Protein AF-0000000084526524 (afdb_homodimer)

Organism: NCBI:txid1123501

Sequence (256 aa):
MLEADFIPILCALFLNGTAEVSHGYSVGYDLHRVRVDCETETQVIEIGLDRRSSLDSLQQALFFAALTGKAPAVVLIDTDGREGPYELQIRTAAEAAGVSYSVFSADYLLRWQMTSWLRERRVTLPGSMLEADFIPILCALFLNGTAEVSHGYSVGYDLHRVRVDCETETQVIEIGLDRRSSLDSLQQALFFAALTGKAPAVVLIDTDGREGPYELQIRTAAEAAGVSYSVFSADYLLRWQMTSWLRERRVTLPGS

Foldseek 3Di:
DAQLVLLCLCQVPPVVWDAFCKDWDDDVHDIDIDTFGTDDPAAGEQEEELDPVCLCRLVVQVVVCVRPVHAGAYEYEYEPPDRDPSNVVNVVVCVVVVHHYYYHYPVVSVVCVVCVVVVVVVVPPPDD/DAQLVLLCLCQVPPVVWDAFCKDWDDDVHDIDIDTFGTDDPAAGEQEEELDPVCLCRLVVQVVVCVRPVHAGAYEYEYEPPDRDPSNVVNVVVCVVVVHHYYYHYPVVSVVCVVCVVVVVVVVPPPDD

Solvent-accessible surface area (backbone atoms only — not comparable to full-atom values): 13714 Å² total; per-residue (Å²): 138,55,64,77,67,45,39,52,54,47,17,47,76,72,58,65,25,43,48,61,45,75,46,75,49,71,45,87,92,42,82,46,74,48,66,39,44,20,35,37,96,56,33,27,31,25,68,31,48,58,40,74,88,34,42,31,31,59,31,50,11,40,28,46,12,70,74,70,73,28,47,35,23,35,35,31,34,35,82,76,87,64,77,44,68,48,40,50,40,50,48,49,19,27,57,73,47,69,32,50,71,49,75,44,51,44,66,58,52,52,53,50,60,72,43,39,68,60,56,58,51,65,70,62,63,69,86,125,138,55,66,76,68,46,38,52,53,46,17,46,75,71,58,66,25,43,49,61,45,75,46,75,51,72,44,89,93,43,82,47,73,47,67,39,44,19,35,37,97,58,33,27,30,24,68,31,48,58,40,73,89,34,43,31,30,59,31,51,11,40,30,46,12,71,73,69,72,29,46,35,24,36,34,31,33,34,81,76,86,63,76,45,67,46,40,50,39,48,48,50,18,26,56,74,48,71,32,49,71,50,76,43,50,44,66,57,52,52,53,51,60,70,44,40,67,60,57,58,52,66,69,63,62,70,85,126

Structure (mmCIF, N/CA/C/O backbone):
data_AF-0000000084526524-model_v1
#
loop_
_entity.id
_entity.type
_entity.pdbx_description
1 polymer 'Uncharacterized protein'
#
loop_
_atom_site.group_PDB
_atom_site.id
_atom_site.type_symbol
_atom_site.label_atom_id
_atom_site.label_alt_id
_atom_site.label_comp_id
_atom_site.label_asym_id
_atom_site.label_entity_id
_atom_site.label_seq_id
_atom_site.pdbx_PDB_ins_code
_atom_site.Cartn_x
_atom_site.Cartn_y
_atom_site.Cartn_z
_atom_site.occupancy
_atom_site.B_iso_or_equiv
_atom_site.auth_seq_id
_atom_site.auth_comp_id
_atom_site.auth_asym_id
_atom_site.auth_atom_id
_atom_site.pdbx_PDB_model_num
ATOM 1 N N . MET A 1 1 ? 5.566 9.68 20.984 1 70.06 1 MET A N 1
ATOM 2 C CA . MET A 1 1 ? 4.477 10.18 20.141 1 70.06 1 MET A CA 1
ATOM 3 C C . MET A 1 1 ? 4.121 9.18 19.047 1 70.06 1 MET A C 1
ATOM 5 O O . MET A 1 1 ? 5 8.5 18.516 1 70.06 1 MET A O 1
ATOM 9 N N . LEU A 1 2 ? 2.729 9.016 18.891 1 78.94 2 LEU A N 1
ATOM 10 C CA . LEU A 1 2 ? 2.227 8.078 17.906 1 78.94 2 LEU A CA 1
ATOM 11 C C . LEU A 1 2 ? 1.867 8.805 16.609 1 78.94 2 LEU A C 1
ATOM 13 O O . LEU A 1 2 ? 1.824 10.031 16.562 1 78.94 2 LEU A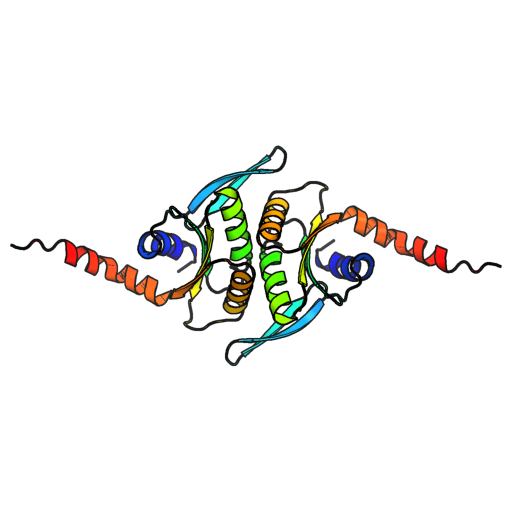 O 1
ATOM 17 N N . GLU A 1 3 ? 1.786 8.086 15.5 1 85.06 3 GLU A N 1
ATOM 18 C CA . GLU A 1 3 ? 1.394 8.617 14.195 1 85.06 3 GLU A CA 1
ATOM 19 C C . GLU A 1 3 ? 0.182 9.539 14.32 1 85.06 3 GLU A C 1
ATOM 21 O O . GLU A 1 3 ? 0.159 10.625 13.734 1 85.06 3 GLU A O 1
ATOM 26 N N . ALA A 1 4 ? -0.742 9.203 15.156 1 85.88 4 ALA A N 1
ATOM 27 C CA . ALA A 1 4 ? -2.004 9.914 15.32 1 85.88 4 ALA A CA 1
ATOM 28 C C . ALA A 1 4 ? -1.777 11.305 15.914 1 85.88 4 ALA A C 1
ATOM 30 O O . ALA A 1 4 ? -2.566 12.219 15.688 1 85.88 4 ALA A O 1
ATOM 31 N N . ASP A 1 5 ? -0.711 11.484 16.641 1 87.75 5 ASP A N 1
ATOM 32 C CA . ASP A 1 5 ? -0.391 12.766 17.266 1 87.75 5 ASP A CA 1
ATOM 33 C C . ASP A 1 5 ? 0.12 13.773 16.219 1 87.75 5 ASP A C 1
ATOM 35 O O . ASP A 1 5 ? -0.041 14.977 16.391 1 87.75 5 ASP A O 1
ATOM 39 N N . PHE A 1 6 ? 0.663 13.242 15.156 1 92.19 6 PHE A N 1
ATOM 40 C CA . PHE A 1 6 ? 1.298 14.109 14.172 1 92.19 6 PHE A CA 1
ATOM 41 C C . PHE A 1 6 ? 0.289 14.578 13.125 1 92.19 6 PHE A C 1
ATOM 43 O O . PHE A 1 6 ? 0.417 15.672 12.578 1 92.19 6 PHE A O 1
ATOM 50 N N . ILE A 1 7 ? -0.712 13.789 12.906 1 95.12 7 ILE A N 1
ATOM 51 C CA . ILE A 1 7 ? -1.585 13.969 11.75 1 95.12 7 ILE A CA 1
ATOM 52 C C . ILE A 1 7 ? -2.316 15.305 11.859 1 95.12 7 ILE A C 1
ATOM 54 O O . ILE A 1 7 ? -2.258 16.125 10.945 1 95.12 7 ILE A O 1
ATOM 58 N N . PRO A 1 8 ? -2.922 15.609 13 1 92.62 8 PRO A N 1
ATOM 59 C CA . PRO A 1 8 ? -3.631 16.891 13.047 1 92.62 8 PRO A CA 1
ATOM 60 C C . PRO A 1 8 ? -2.688 18.078 12.961 1 92.62 8 PRO A C 1
ATOM 62 O O . PRO A 1 8 ? -3.021 19.094 12.336 1 92.62 8 PRO A O 1
ATOM 65 N N . ILE A 1 9 ? -1.55 18 13.578 1 88.5 9 ILE A N 1
ATOM 66 C CA . ILE A 1 9 ? -0.588 19.094 13.594 1 88.5 9 ILE A CA 1
ATOM 67 C C . ILE A 1 9 ? -0.039 19.328 12.188 1 88.5 9 ILE A C 1
ATOM 69 O O . ILE A 1 9 ? -0.077 20.438 11.672 1 88.5 9 ILE A O 1
ATOM 73 N N . LEU A 1 10 ? 0.376 18.281 11.578 1 95.31 10 LEU A N 1
ATOM 74 C CA . LEU A 1 10 ? 0.949 18.359 10.234 1 95.31 10 LEU A CA 1
ATOM 75 C C . LEU A 1 10 ? -0.091 18.844 9.227 1 95.31 10 LEU A C 1
ATOM 77 O O . LEU A 1 10 ? 0.184 19.734 8.422 1 95.31 10 LEU A O 1
ATOM 81 N N . CYS A 1 11 ? -1.244 18.281 9.289 1 97.12 11 CYS A N 1
ATOM 82 C CA . CYS A 1 11 ? -2.312 18.594 8.344 1 97.12 11 CYS A CA 1
ATOM 83 C C . CYS A 1 11 ? -2.738 20.047 8.445 1 97.12 11 CYS A C 1
ATOM 85 O O . CYS A 1 11 ? -2.818 20.75 7.438 1 97.12 11 CYS A O 1
ATOM 87 N N . ALA A 1 12 ? -2.973 20.531 9.656 1 93.62 12 ALA A N 1
ATOM 88 C CA . ALA A 1 12 ? -3.482 21.875 9.859 1 93.62 12 ALA A CA 1
ATO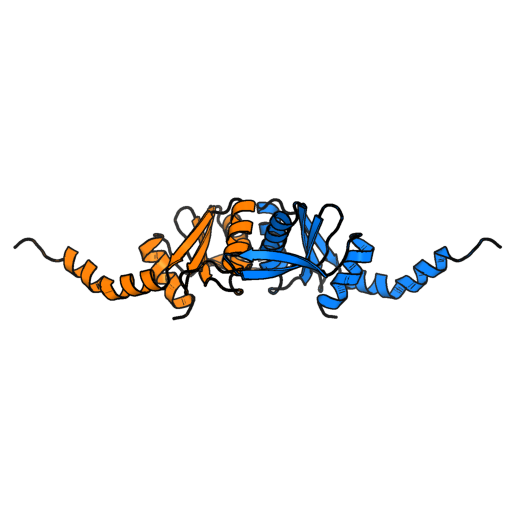M 89 C C . ALA A 1 12 ? -2.381 22.922 9.656 1 93.62 12 ALA A C 1
ATOM 91 O O . ALA A 1 12 ? -2.572 23.906 8.945 1 93.62 12 ALA A O 1
ATOM 92 N N . LEU A 1 13 ? -1.263 22.672 10.164 1 90.38 13 LEU A N 1
ATOM 93 C CA . LEU A 1 13 ? -0.252 23.719 10.273 1 90.38 13 LEU A CA 1
ATOM 94 C C . LEU A 1 13 ? 0.631 23.75 9.031 1 90.38 13 LEU A C 1
ATOM 96 O O . LEU A 1 13 ? 1.135 24.797 8.648 1 90.38 13 LEU A O 1
ATOM 100 N N . PHE A 1 14 ? 0.764 22.609 8.383 1 94.25 14 PHE A N 1
ATOM 101 C CA . PHE A 1 14 ? 1.768 22.594 7.324 1 94.25 14 PHE A CA 1
ATOM 102 C C . PHE A 1 14 ? 1.124 22.297 5.973 1 94.25 14 PHE A C 1
ATOM 104 O O . PHE A 1 14 ? 1.663 22.672 4.93 1 94.25 14 PHE A O 1
ATOM 111 N N . LEU A 1 15 ? -0.056 21.656 5.973 1 96.81 15 LEU A N 1
ATOM 112 C CA . LEU A 1 15 ? -0.625 21.234 4.703 1 96.81 15 LEU A CA 1
ATOM 113 C C . LEU A 1 15 ? -1.915 21.984 4.398 1 96.81 15 LEU A C 1
ATOM 115 O O . LEU A 1 15 ? -2.496 21.828 3.322 1 96.81 15 LEU A O 1
ATOM 119 N N . ASN A 1 16 ? -2.344 22.766 5.34 1 97.25 16 ASN A N 1
ATOM 120 C CA . ASN A 1 16 ? -3.549 23.578 5.199 1 97.25 16 ASN A CA 1
ATOM 121 C C . ASN A 1 16 ? -4.762 22.719 4.852 1 97.25 16 ASN A C 1
ATOM 123 O O . ASN A 1 16 ? -5.508 23.031 3.924 1 97.25 16 ASN A O 1
ATOM 127 N N . GLY A 1 17 ? -4.867 21.609 5.531 1 98.5 17 GLY A N 1
ATOM 128 C CA . GLY A 1 17 ? -5.957 20.672 5.281 1 98.5 17 GLY A CA 1
ATOM 129 C C . GLY A 1 17 ? -6.766 20.359 6.523 1 98.5 17 GLY A C 1
ATOM 130 O O . GLY A 1 17 ? -6.551 20.953 7.578 1 98.5 17 GLY A O 1
ATOM 131 N N . THR A 1 18 ? -7.75 19.531 6.367 1 98.56 18 THR A N 1
ATOM 132 C CA . THR A 1 18 ? -8.57 18.984 7.438 1 98.56 18 THR A CA 1
ATOM 133 C C . THR A 1 18 ? -8.203 17.531 7.723 1 98.56 18 THR A C 1
ATOM 135 O O . THR A 1 18 ? -8.109 16.719 6.801 1 98.56 18 THR A O 1
ATOM 138 N N . ALA A 1 19 ? -7.934 17.281 8.992 1 98.44 19 ALA A N 1
ATOM 139 C CA . ALA A 1 19 ? -7.52 15.938 9.375 1 98.44 19 ALA A CA 1
ATOM 140 C C . ALA A 1 19 ? -8.719 15.008 9.492 1 98.44 19 ALA A C 1
ATOM 142 O O . ALA A 1 19 ? -9.805 15.43 9.914 1 98.44 19 ALA A O 1
ATOM 143 N N . GLU A 1 20 ? -8.523 13.758 9.125 1 98.25 20 GLU A N 1
ATOM 144 C CA . GLU A 1 20 ? -9.43 12.656 9.438 1 98.25 20 GLU A CA 1
ATOM 145 C C . GLU A 1 20 ? -10.82 12.898 8.852 1 98.25 20 GLU A C 1
ATOM 147 O O . GLU A 1 20 ? -11.82 12.836 9.57 1 98.25 20 GLU A O 1
ATOM 152 N N . VAL A 1 21 ? -10.836 13.141 7.555 1 98.69 21 VAL A N 1
ATOM 153 C CA . VAL A 1 21 ? -12.102 13.391 6.867 1 98.69 21 VAL A CA 1
ATOM 154 C C . VAL A 1 21 ? -12.703 12.07 6.395 1 98.69 21 VAL A C 1
ATOM 156 O O . VAL A 1 21 ? -12.055 11.297 5.688 1 98.69 21 VAL A O 1
ATOM 159 N N . SER A 1 22 ? -13.953 11.812 6.727 1 98.75 22 SER A N 1
ATOM 160 C CA . SER A 1 22 ? -14.648 10.562 6.406 1 98.75 22 SER A CA 1
ATOM 161 C C . SER A 1 22 ? -15.352 10.656 5.055 1 98.75 22 SER A C 1
ATOM 163 O O . SER A 1 22 ? -15.945 11.688 4.727 1 98.75 22 SER A O 1
ATOM 165 N N . HIS A 1 23 ? -15.211 9.664 4.219 1 98.81 23 HIS A N 1
ATOM 166 C CA . HIS A 1 23 ? -15.922 9.516 2.957 1 98.81 23 HIS A CA 1
ATOM 167 C C . HIS A 1 23 ? -16.594 8.148 2.863 1 98.81 23 HIS A C 1
ATOM 169 O O . HIS A 1 23 ? -16 7.137 3.252 1 98.81 23 HIS A O 1
ATOM 175 N N . GLY A 1 24 ? -17.781 8.125 2.359 1 98.44 24 GLY A N 1
ATOM 176 C CA . GLY A 1 24 ? -18.484 6.875 2.133 1 98.44 24 GLY A CA 1
ATOM 177 C C . GLY A 1 24 ? -18.359 6.367 0.708 1 98.44 24 GLY A C 1
ATOM 178 O O . GLY A 1 24 ? -18.125 7.148 -0.216 1 98.44 24 GLY A O 1
ATOM 179 N N . TYR A 1 25 ? -18.453 5.105 0.556 1 98.38 25 TYR A N 1
ATOM 180 C CA . TYR A 1 25 ? -18.516 4.484 -0.761 1 98.38 25 TYR A CA 1
ATOM 181 C C . TYR A 1 25 ? -19.234 3.139 -0.694 1 98.38 25 TYR A C 1
ATOM 183 O O . TYR A 1 25 ? -19.406 2.574 0.388 1 98.38 25 TYR A O 1
ATOM 191 N N . SER A 1 26 ? -19.656 2.67 -1.804 1 97.75 26 SER A N 1
ATOM 192 C CA . SER A 1 26 ? -20.422 1.429 -1.833 1 97.75 26 SER A CA 1
ATOM 193 C C . SER A 1 26 ? -19.672 0.326 -2.564 1 97.75 26 SER A C 1
ATOM 195 O O . SER A 1 26 ? -18.969 0.591 -3.547 1 97.75 26 SER A O 1
ATOM 197 N N . VAL A 1 27 ? -19.781 -0.843 -2.031 1 97.25 27 VAL A N 1
ATOM 198 C CA . VAL A 1 27 ? -19.359 -2.061 -2.721 1 97.25 27 VAL A CA 1
ATOM 199 C C . VAL A 1 27 ? -20.531 -3.047 -2.775 1 97.25 27 VAL A C 1
ATOM 201 O O . VAL A 1 27 ? -20.969 -3.545 -1.741 1 97.25 27 VAL A O 1
ATOM 204 N N . GLY A 1 28 ? -20.984 -3.367 -3.922 1 92.44 28 GLY A N 1
ATOM 205 C CA . GLY A 1 28 ? -22.25 -4.07 -3.998 1 92.44 28 GLY A CA 1
ATOM 206 C C . GLY A 1 28 ? -23.375 -3.344 -3.295 1 92.44 28 GLY A C 1
ATOM 207 O O . GLY A 1 28 ? -23.641 -2.176 -3.584 1 92.44 28 GLY A O 1
ATOM 208 N N . TYR A 1 29 ? -23.938 -4.031 -2.262 1 92.56 29 TYR A N 1
ATOM 209 C CA . TYR A 1 29 ? -25.078 -3.441 -1.562 1 92.56 29 TYR A CA 1
ATOM 210 C C . TYR A 1 29 ? -24.656 -2.926 -0.188 1 92.56 29 TYR A C 1
ATOM 212 O O . TYR A 1 29 ? -25.516 -2.523 0.612 1 92.56 29 TYR A O 1
ATOM 220 N N . ASP A 1 30 ? -23.375 -2.922 0.068 1 97.12 30 ASP A N 1
ATOM 221 C CA . ASP A 1 30 ? -22.891 -2.539 1.39 1 97.12 30 ASP A CA 1
ATOM 222 C C . ASP A 1 30 ? -22.266 -1.146 1.361 1 97.12 30 ASP A C 1
ATOM 224 O O . ASP A 1 30 ? -21.578 -0.786 0.401 1 97.12 30 ASP A O 1
ATOM 228 N N . LEU A 1 31 ? -22.469 -0.396 2.42 1 98 31 LEU A N 1
ATOM 229 C CA . LEU A 1 31 ? -21.859 0.915 2.602 1 98 31 LEU A CA 1
ATOM 230 C C . LEU A 1 31 ? -20.625 0.818 3.498 1 98 31 LEU A C 1
ATOM 232 O O . LEU A 1 31 ? -20.656 0.146 4.531 1 98 31 LEU A O 1
ATOM 236 N N . HIS A 1 32 ? -19.594 1.451 3.012 1 98.38 32 HIS A N 1
ATOM 237 C CA . HIS A 1 32 ? -18.344 1.517 3.752 1 98.38 32 HIS A CA 1
ATOM 238 C C . HIS A 1 32 ? -17.859 2.957 3.9 1 98.38 32 HIS A C 1
ATOM 240 O O . HIS A 1 32 ? -18.422 3.865 3.271 1 98.38 32 HIS A O 1
ATOM 246 N N . ARG A 1 33 ? -16.938 3.104 4.793 1 98.38 33 ARG A N 1
ATOM 247 C CA . ARG A 1 33 ? -16.328 4.414 4.984 1 98.38 33 ARG A CA 1
ATOM 248 C C . ARG A 1 33 ? -14.812 4.301 5.109 1 98.38 33 ARG A C 1
ATOM 250 O O . ARG A 1 33 ? -14.2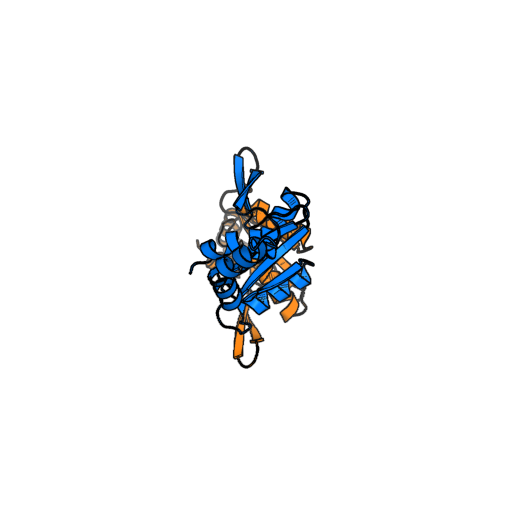97 3.277 5.57 1 98.38 33 ARG A O 1
ATOM 257 N N . VAL A 1 34 ? -14.211 5.309 4.562 1 98.5 34 VAL A N 1
ATOM 258 C CA . VAL A 1 34 ? -12.781 5.496 4.785 1 98.5 34 VAL A CA 1
ATOM 259 C C . VAL A 1 34 ? -12.539 6.863 5.418 1 98.5 34 VAL A C 1
ATOM 261 O O . VAL A 1 34 ? -13.406 7.738 5.383 1 98.5 34 VAL A O 1
ATOM 264 N N . ARG A 1 35 ? -11.43 6.938 6.09 1 98.44 35 ARG A N 1
ATOM 265 C CA . ARG A 1 35 ? -10.992 8.211 6.648 1 98.44 35 ARG A CA 1
ATOM 266 C C . ARG A 1 35 ? -9.656 8.648 6.055 1 98.44 35 ARG A C 1
ATOM 268 O O . ARG A 1 35 ? -8.664 7.922 6.148 1 98.44 35 ARG A O 1
ATOM 275 N N . VAL A 1 36 ? -9.664 9.75 5.449 1 98.75 36 VAL A N 1
ATOM 276 C CA . VAL A 1 36 ? -8.453 10.328 4.883 1 98.75 36 VAL A CA 1
ATOM 277 C C . VAL A 1 36 ? -7.66 11.039 5.977 1 98.75 36 VAL A C 1
ATOM 279 O O . VAL A 1 36 ? -8.211 11.867 6.711 1 98.75 36 VAL A O 1
ATOM 282 N N . ASP A 1 37 ? -6.383 10.805 6.098 1 98.75 37 ASP A N 1
ATOM 283 C CA . ASP A 1 37 ? -5.574 11.391 7.164 1 98.75 37 ASP A CA 1
ATOM 284 C C . ASP A 1 37 ? -5.578 12.914 7.09 1 98.75 37 ASP A C 1
ATOM 286 O O . ASP A 1 37 ? -5.723 13.586 8.109 1 98.75 37 ASP A O 1
ATOM 290 N N . CYS A 1 38 ? -5.406 13.469 5.879 1 98.88 38 CYS A N 1
ATOM 291 C CA . CYS A 1 38 ? -5.434 14.906 5.66 1 98.88 38 CYS A CA 1
ATOM 292 C C . CYS A 1 38 ? -6.023 15.242 4.297 1 98.88 38 CYS A C 1
ATOM 294 O O . CYS A 1 38 ? -5.555 14.742 3.273 1 98.88 38 CYS A O 1
ATOM 296 N N . GLU A 1 39 ? -7.059 16.078 4.23 1 98.88 39 GLU A N 1
ATOM 297 C CA . GLU A 1 39 ? -7.695 16.5 2.988 1 98.88 39 GLU A CA 1
ATOM 298 C C . GLU A 1 39 ? -7.594 18.016 2.805 1 98.88 39 GLU A C 1
ATOM 300 O O . GLU A 1 39 ? -7.941 18.781 3.707 1 98.88 39 GLU A O 1
ATOM 305 N N . THR A 1 40 ? -7.02 18.422 1.725 1 98.81 40 THR A N 1
ATOM 306 C CA . THR A 1 40 ? -6.98 19.828 1.344 1 98.81 40 THR A CA 1
ATOM 307 C C . THR A 1 40 ? -7.996 20.109 0.245 1 98.81 40 THR A C 1
ATOM 309 O O . THR A 1 40 ? -8.789 19.25 -0.121 1 98.81 40 THR A O 1
ATOM 312 N N . GLU A 1 41 ? -7.949 21.312 -0.228 1 98.44 41 GLU A N 1
ATOM 313 C CA . GLU A 1 41 ? -8.844 21.672 -1.326 1 98.44 41 GLU A CA 1
ATOM 314 C C . GLU A 1 41 ? -8.539 20.859 -2.576 1 98.44 41 GLU A C 1
ATOM 316 O O . GLU A 1 41 ? -9.445 20.5 -3.332 1 98.44 41 GLU A O 1
ATOM 321 N N . THR A 1 42 ? -7.254 20.422 -2.736 1 98.81 42 THR A N 1
ATOM 322 C CA . THR A 1 42 ? -6.883 19.859 -4.027 1 98.81 42 THR A CA 1
ATOM 323 C C . THR A 1 42 ? -6.305 18.453 -3.854 1 98.81 42 THR A C 1
ATOM 325 O O . THR A 1 42 ? -6.121 17.719 -4.832 1 98.81 42 THR A O 1
ATOM 328 N N . GLN A 1 43 ? -6.023 18.125 -2.555 1 98.94 43 GLN A N 1
ATOM 329 C CA . GLN A 1 43 ? -5.309 16.875 -2.385 1 98.94 43 GLN A CA 1
ATOM 330 C C . GLN A 1 43 ? -5.949 16.016 -1.293 1 98.94 43 GLN A C 1
ATOM 332 O O . GLN A 1 43 ? -6.578 16.547 -0.374 1 98.94 43 GLN A O 1
ATOM 337 N N . VAL A 1 44 ? -5.82 14.695 -1.471 1 98.94 44 VAL A N 1
ATOM 338 C CA . VAL A 1 44 ? -5.953 13.727 -0.389 1 98.94 44 VAL A CA 1
ATOM 339 C C . VAL A 1 44 ? -4.582 13.156 -0.036 1 98.94 44 VAL A C 1
ATOM 341 O O . VAL A 1 44 ? -3.842 12.711 -0.917 1 98.94 44 VAL A O 1
ATOM 344 N N . ILE A 1 45 ? -4.227 13.242 1.246 1 98.94 45 ILE A N 1
ATOM 345 C CA . ILE A 1 45 ? -2.867 12.945 1.691 1 98.94 45 ILE A CA 1
ATOM 346 C C . ILE A 1 45 ? -2.898 11.859 2.76 1 98.94 45 ILE A C 1
ATOM 348 O O . ILE A 1 45 ? -3.582 11.992 3.775 1 98.94 45 ILE A O 1
ATOM 352 N N . GLU A 1 46 ? -2.303 10.75 2.469 1 98.94 46 GLU A N 1
ATOM 353 C CA . GLU A 1 46 ? -2.059 9.727 3.477 1 98.94 46 GLU A CA 1
ATOM 354 C C . GLU A 1 46 ? -0.755 9.984 4.227 1 98.94 46 GLU A C 1
ATOM 356 O O . GLU A 1 46 ? 0.296 10.164 3.607 1 98.94 46 GLU A O 1
ATOM 361 N N . ILE A 1 47 ? -0.792 10.047 5.52 1 98.75 47 ILE A N 1
ATOM 362 C CA . ILE A 1 47 ? 0.343 10.359 6.383 1 98.75 47 ILE A CA 1
ATOM 363 C C . ILE A 1 47 ? 0.705 9.133 7.219 1 98.75 47 ILE A C 1
ATOM 365 O O . ILE A 1 47 ? -0.174 8.477 7.781 1 98.75 47 ILE A O 1
ATOM 369 N N . GLY A 1 48 ? 1.954 8.82 7.285 1 98.12 48 GLY A N 1
ATOM 370 C CA . GLY A 1 48 ? 2.412 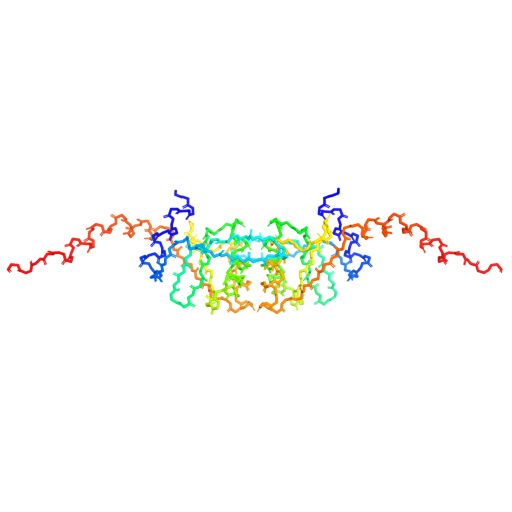7.711 8.102 1 98.12 48 GLY A CA 1
ATOM 371 C C . GLY A 1 48 ? 3.811 7.91 8.656 1 98.12 48 GLY A C 1
ATOM 372 O O . GLY A 1 48 ? 4.52 8.828 8.242 1 98.12 48 GLY A O 1
ATOM 373 N N . LEU A 1 49 ? 4.168 7.059 9.617 1 97.94 49 LEU A N 1
ATOM 374 C CA . LEU A 1 49 ? 5.547 7.023 10.086 1 97.94 49 LEU A CA 1
ATOM 375 C C . LEU A 1 49 ? 6.449 6.316 9.078 1 97.94 49 LEU A C 1
ATOM 377 O O . LEU A 1 49 ? 5.961 5.629 8.18 1 97.94 49 LEU A O 1
ATOM 381 N N . ASP A 1 50 ? 7.734 6.504 9.18 1 97.75 50 ASP A N 1
ATOM 382 C CA . ASP A 1 50 ? 8.703 5.895 8.273 1 97.75 50 ASP A CA 1
ATOM 383 C C . ASP A 1 50 ? 8.953 4.434 8.641 1 97.75 50 ASP A C 1
ATOM 385 O O . ASP A 1 50 ? 10.109 4.012 8.766 1 97.75 50 ASP A O 1
ATOM 389 N N . ARG A 1 51 ? 7.84 3.656 8.703 1 97.44 51 ARG A N 1
ATOM 390 C CA . ARG A 1 51 ? 7.863 2.268 9.148 1 97.44 51 ARG A CA 1
ATOM 391 C C . ARG A 1 51 ? 7.008 1.386 8.242 1 97.44 51 ARG A C 1
ATOM 393 O O . ARG A 1 51 ? 6.371 1.879 7.312 1 97.44 51 ARG A O 1
ATOM 400 N N . ARG A 1 52 ? 7.078 0.142 8.555 1 97.69 52 ARG A N 1
ATOM 401 C CA . ARG A 1 52 ? 6.391 -0.869 7.762 1 97.69 52 ARG A CA 1
ATOM 402 C C . ARG A 1 52 ? 4.891 -0.585 7.699 1 97.69 52 ARG A C 1
ATOM 404 O O . ARG A 1 52 ? 4.246 -0.857 6.684 1 97.69 52 ARG A O 1
ATOM 411 N N . SER A 1 53 ? 4.383 -0.067 8.742 1 97.25 53 SER A N 1
ATOM 412 C CA . SER A 1 53 ? 2.947 0.156 8.852 1 97.25 53 SER A CA 1
ATOM 413 C C . SER A 1 53 ? 2.455 1.138 7.793 1 97.25 53 SER A C 1
ATOM 415 O O . SER A 1 53 ? 1.249 1.267 7.574 1 97.25 53 SER A O 1
ATOM 417 N N . SER A 1 54 ? 3.336 1.824 7.066 1 98.5 54 SER A N 1
ATOM 418 C CA . SER A 1 54 ? 2.945 2.834 6.086 1 98.5 54 SER A CA 1
ATOM 419 C C . SER A 1 54 ? 3.008 2.281 4.668 1 98.5 54 SER A C 1
ATOM 421 O O . SER A 1 54 ? 2.791 3.014 3.699 1 98.5 54 SER A O 1
ATOM 423 N N . LEU A 1 55 ? 3.221 0.976 4.535 1 98.75 55 LEU A N 1
ATOM 424 C CA . LEU A 1 55 ? 3.355 0.385 3.209 1 98.75 55 LEU A CA 1
ATOM 425 C C . LEU A 1 55 ? 2.027 0.424 2.459 1 98.75 55 LEU A C 1
ATOM 427 O O . LEU A 1 55 ? 1.994 0.259 1.238 1 98.75 55 LEU A O 1
ATOM 431 N N . ASP A 1 56 ? 0.966 0.688 3.09 1 98.81 56 ASP A N 1
ATOM 432 C CA . ASP A 1 56 ? -0.332 0.75 2.426 1 98.81 56 ASP A CA 1
ATOM 433 C C . ASP A 1 56 ? -0.701 2.189 2.074 1 98.81 56 ASP A C 1
ATOM 435 O O . ASP A 1 56 ? -1.768 2.441 1.51 1 98.81 56 ASP A O 1
ATOM 439 N N . SER A 1 57 ? 0.189 3.15 2.344 1 98.94 57 SER A N 1
ATOM 440 C CA . SER A 1 57 ? -0.125 4.566 2.188 1 98.94 57 SER A CA 1
ATOM 441 C C . SER A 1 57 ? -0.435 4.906 0.733 1 98.94 57 SER A C 1
ATOM 443 O O . SER A 1 57 ? -1.368 5.664 0.452 1 98.94 57 SER A O 1
ATOM 445 N N . LEU A 1 58 ? 0.339 4.316 -0.157 1 98.94 58 LEU A N 1
ATOM 446 C CA . LEU A 1 58 ? 0.141 4.613 -1.572 1 98.94 58 LEU A CA 1
ATOM 447 C C . LEU A 1 58 ? -1.223 4.121 -2.043 1 98.94 58 LEU A C 1
ATOM 449 O O . LEU A 1 58 ? -1.947 4.848 -2.729 1 98.94 58 LEU A O 1
ATOM 453 N N . GLN A 1 59 ? -1.535 2.902 -1.692 1 98.94 59 GLN A N 1
ATOM 454 C CA . GLN A 1 59 ? -2.834 2.344 -2.053 1 98.94 59 GLN A CA 1
ATOM 455 C C . GLN A 1 59 ? -3.973 3.205 -1.516 1 98.94 59 GLN A C 1
ATOM 457 O O . GLN A 1 59 ? -4.918 3.52 -2.244 1 98.94 59 GLN A O 1
ATOM 462 N N . GLN A 1 60 ? -3.857 3.613 -0.3 1 98.94 60 GLN A N 1
ATOM 463 C CA . GLN A 1 60 ? -4.906 4.422 0.314 1 98.94 60 GLN A CA 1
ATOM 464 C C . GLN A 1 60 ? -5.027 5.777 -0.371 1 98.94 60 GLN A C 1
ATOM 466 O O . GLN A 1 60 ? -6.133 6.219 -0.694 1 98.94 60 GLN A O 1
ATOM 471 N N . ALA A 1 61 ? -3.91 6.406 -0.625 1 98.94 61 ALA A N 1
ATOM 472 C CA . ALA A 1 61 ? -3.926 7.711 -1.278 1 98.94 61 ALA A CA 1
ATOM 473 C C . ALA A 1 61 ? -4.598 7.633 -2.646 1 98.94 61 ALA A C 1
ATOM 475 O O . ALA A 1 61 ? -5.43 8.477 -2.986 1 98.94 61 ALA A O 1
ATOM 476 N N . LEU A 1 62 ? -4.266 6.613 -3.412 1 99 62 LEU A N 1
ATOM 477 C CA . LEU A 1 62 ? -4.809 6.473 -4.758 1 99 62 LEU A CA 1
ATOM 478 C C . LEU A 1 62 ? -6.305 6.18 -4.715 1 99 62 LEU A C 1
ATOM 480 O O . LEU A 1 62 ? -7.066 6.699 -5.535 1 99 62 LEU A O 1
ATOM 484 N N . PHE A 1 63 ? -6.723 5.352 -3.771 1 98.94 63 PHE A N 1
ATOM 485 C CA . PHE A 1 63 ? -8.148 5.078 -3.639 1 98.94 63 PHE A CA 1
ATOM 486 C C . PHE A 1 63 ? -8.906 6.344 -3.262 1 98.94 63 PHE A C 1
ATOM 488 O O . PHE A 1 63 ? -9.961 6.637 -3.832 1 98.94 63 PHE A O 1
ATOM 495 N N . PHE A 1 64 ? -8.352 7.113 -2.346 1 98.94 64 PHE A N 1
ATOM 496 C CA . PHE A 1 64 ? -8.984 8.359 -1.917 1 98.94 64 PHE A CA 1
ATOM 497 C C . PHE A 1 64 ? -9.086 9.336 -3.078 1 98.94 64 PHE A C 1
ATOM 499 O O . PHE A 1 64 ? -10.086 10.047 -3.207 1 98.94 64 PHE A O 1
ATOM 506 N N . ALA A 1 65 ? -8.062 9.375 -3.824 1 98.94 65 ALA A N 1
ATOM 507 C CA . ALA A 1 65 ? -8.094 10.25 -4.996 1 98.94 65 ALA A CA 1
ATOM 508 C C . ALA A 1 65 ? -9.234 9.883 -5.93 1 98.94 65 ALA A C 1
ATOM 510 O O . ALA A 1 65 ? -9.953 10.758 -6.426 1 98.94 65 ALA A O 1
ATOM 511 N N . ALA A 1 66 ? -9.391 8.625 -6.152 1 98.81 66 ALA A N 1
ATOM 512 C CA . ALA A 1 66 ? -10.477 8.156 -7.012 1 98.81 66 ALA A CA 1
ATOM 513 C C . ALA A 1 66 ? -11.836 8.492 -6.414 1 98.81 66 ALA A C 1
ATOM 515 O O . ALA A 1 66 ? -12.781 8.82 -7.141 1 98.81 66 ALA A O 1
ATOM 516 N N . LEU A 1 67 ? -11.883 8.398 -5.125 1 98.5 67 LEU A N 1
ATOM 517 C CA . LEU A 1 67 ? -13.133 8.617 -4.406 1 98.5 67 LEU A CA 1
ATOM 518 C C . LEU A 1 67 ? -13.508 10.094 -4.41 1 98.5 67 LEU A C 1
ATOM 520 O O . LEU A 1 67 ? -14.688 10.438 -4.523 1 98.5 67 LEU A O 1
ATOM 524 N N . THR A 1 68 ? -12.531 11.023 -4.406 1 98.75 68 THR A N 1
ATOM 525 C CA . THR A 1 68 ? -12.805 12.43 -4.105 1 98.75 68 THR A CA 1
ATOM 526 C C . THR A 1 68 ? -12.578 13.297 -5.336 1 98.75 68 THR A C 1
ATOM 528 O O . THR A 1 68 ? -13.023 14.445 -5.379 1 98.75 68 THR A O 1
ATOM 531 N N . GLY A 1 69 ? -11.781 12.727 -6.277 1 98.75 69 GLY A N 1
ATOM 532 C CA . GLY A 1 69 ? -11.398 13.523 -7.43 1 98.75 69 GLY A CA 1
ATOM 533 C C . GLY A 1 69 ? -10.195 14.414 -7.168 1 98.75 69 GLY A C 1
ATOM 534 O O . GLY A 1 69 ? -9.797 15.195 -8.031 1 98.75 69 GLY A O 1
ATOM 535 N N . LYS A 1 70 ? -9.625 14.367 -5.969 1 98.88 70 LYS A N 1
ATOM 536 C CA . LYS A 1 70 ? -8.461 15.172 -5.602 1 98.88 70 LYS A CA 1
ATOM 537 C C . LYS A 1 70 ? -7.164 14.43 -5.906 1 98.88 70 LYS A C 1
ATOM 539 O O . LYS A 1 70 ? -7.176 13.219 -6.133 1 98.88 70 LYS A O 1
ATOM 544 N N . ALA A 1 71 ? -6.043 15.141 -5.961 1 98.94 71 ALA A N 1
ATOM 545 C CA . ALA A 1 71 ? -4.746 14.531 -6.25 1 98.94 71 ALA A CA 1
ATOM 546 C C . ALA A 1 71 ? -4.215 13.773 -5.039 1 98.94 71 ALA A C 1
ATOM 548 O O . ALA A 1 71 ? -4.285 14.258 -3.908 1 98.94 71 ALA A O 1
ATOM 549 N N . PRO A 1 72 ? -3.705 12.633 -5.277 1 98.94 72 PRO A N 1
ATOM 550 C CA . PRO A 1 72 ? -3.162 11.844 -4.168 1 98.94 72 PRO A CA 1
ATOM 551 C C . PRO A 1 72 ? -1.76 12.297 -3.76 1 98.94 72 PRO A C 1
ATOM 553 O O . PRO A 1 72 ? -0.974 12.727 -4.605 1 98.94 72 PRO A O 1
ATOM 556 N N . ALA A 1 73 ? -1.447 12.141 -2.514 1 99 73 ALA A N 1
ATOM 557 C CA . ALA A 1 73 ? -0.11 12.375 -1.978 1 99 73 ALA A CA 1
ATOM 558 C C . ALA A 1 73 ? 0.168 11.484 -0.773 1 99 73 ALA A C 1
ATOM 560 O O . ALA A 1 73 ? -0.756 11.094 -0.056 1 99 73 ALA A O 1
ATOM 561 N N . VAL A 1 74 ? 1.39 11.164 -0.595 1 98.94 74 VAL A N 1
ATOM 562 C CA . VAL A 1 74 ? 1.871 10.43 0.573 1 98.94 74 VAL A CA 1
ATOM 563 C C . VAL A 1 74 ? 2.883 11.281 1.335 1 98.94 74 VAL A C 1
ATOM 565 O O . VAL A 1 74 ? 3.791 11.867 0.737 1 98.94 74 VAL A O 1
ATOM 568 N N . VAL A 1 75 ? 2.713 11.359 2.598 1 98.88 75 VAL A N 1
ATOM 569 C CA . VAL A 1 75 ? 3.654 12.047 3.479 1 98.88 75 VAL A CA 1
ATOM 570 C C . VAL A 1 75 ? 4.148 11.086 4.555 1 98.88 75 VAL A C 1
ATOM 572 O O . VAL A 1 75 ? 3.35 10.445 5.242 1 98.88 75 VAL A O 1
ATOM 575 N N . LEU A 1 76 ? 5.441 10.992 4.68 1 98.62 76 LEU A N 1
ATOM 576 C CA . LEU A 1 76 ? 6.016 10.227 5.781 1 98.62 76 LEU A CA 1
ATOM 577 C C . LEU A 1 76 ? 6.617 11.156 6.836 1 98.62 76 LEU A C 1
ATOM 579 O O . LEU A 1 76 ? 7.16 12.211 6.5 1 98.62 76 LEU A O 1
ATOM 583 N N . ILE A 1 77 ? 6.469 10.742 8 1 97.94 77 ILE A N 1
ATOM 584 C CA . ILE A 1 77 ? 7.133 11.383 9.133 1 97.94 77 ILE A CA 1
ATOM 585 C C . ILE A 1 77 ? 8.406 10.625 9.484 1 97.94 77 ILE A C 1
ATOM 587 O O . ILE A 1 77 ? 8.344 9.484 9.953 1 97.94 77 ILE A O 1
ATOM 591 N N . ASP A 1 78 ? 9.5 11.219 9.266 1 97.69 78 ASP A N 1
ATOM 592 C CA . ASP A 1 78 ? 10.812 10.641 9.547 1 97.69 78 ASP A CA 1
ATOM 593 C C . ASP A 1 78 ? 11.148 10.75 11.031 1 97.69 78 ASP A C 1
ATOM 595 O O . ASP A 1 78 ? 11.18 11.844 11.594 1 97.69 78 ASP A O 1
ATOM 599 N N . THR A 1 79 ? 11.469 9.641 11.672 1 96.38 79 THR A N 1
ATOM 600 C CA . THR A 1 79 ? 11.617 9.633 13.125 1 96.38 79 THR A CA 1
ATOM 601 C C . THR A 1 79 ? 13.078 9.469 13.523 1 96.38 79 THR A C 1
ATOM 603 O O . THR A 1 79 ? 13.422 9.547 14.703 1 96.38 79 THR A O 1
ATOM 606 N N . ASP A 1 80 ? 14 9.281 12.531 1 95.44 80 ASP A N 1
ATOM 607 C CA . ASP A 1 80 ? 15.367 8.992 12.945 1 95.44 80 ASP A CA 1
ATOM 608 C C . ASP A 1 80 ? 16.375 9.758 12.094 1 95.44 80 ASP A C 1
ATOM 610 O O . ASP A 1 80 ? 17.594 9.57 12.234 1 95.44 80 ASP A O 1
ATOM 614 N N . GLY A 1 81 ? 15.93 10.562 11.203 1 95.06 81 GLY A N 1
ATOM 615 C CA . GLY A 1 81 ? 16.781 11.469 10.453 1 95.06 81 GLY A CA 1
ATOM 616 C C . GLY A 1 81 ? 17.469 10.789 9.281 1 95.06 81 GLY A C 1
ATOM 617 O O . GLY A 1 81 ? 18.344 11.383 8.641 1 95.06 81 GLY A O 1
ATOM 618 N N . ARG A 1 82 ? 17.109 9.523 9.008 1 95.69 82 ARG A N 1
ATOM 619 C CA . ARG A 1 82 ? 17.703 8.781 7.898 1 95.69 82 ARG A CA 1
ATOM 620 C C . ARG A 1 82 ? 16.641 8.109 7.047 1 95.69 82 ARG A C 1
ATOM 622 O O . ARG A 1 82 ? 15.562 7.77 7.547 1 95.69 82 ARG A O 1
ATOM 629 N N . GLU A 1 83 ? 16.938 7.98 5.75 1 97 83 GLU A N 1
ATOM 630 C CA . GLU A 1 83 ? 16.047 7.176 4.922 1 97 83 GLU A CA 1
ATOM 631 C C . GLU A 1 83 ? 16.25 5.684 5.172 1 97 83 GLU A C 1
ATOM 633 O O . GLU A 1 83 ? 17.344 5.16 4.949 1 97 83 GLU A O 1
ATOM 638 N N . GLY A 1 84 ? 15.219 5.043 5.602 1 97.62 84 GLY A N 1
ATOM 639 C CA . GLY A 1 84 ? 15.242 3.602 5.801 1 97.62 84 GLY A CA 1
ATOM 640 C C . GLY A 1 84 ? 14.633 2.832 4.641 1 97.62 84 GLY A C 1
ATOM 641 O O . GLY A 1 84 ? 14.266 3.418 3.621 1 97.62 84 GLY A O 1
ATOM 642 N N . PRO A 1 85 ? 14.641 1.549 4.746 1 98.25 85 PRO A N 1
ATOM 643 C CA . PRO A 1 85 ? 14.148 0.709 3.65 1 98.25 85 PRO A CA 1
ATOM 644 C C . PRO A 1 85 ? 12.68 0.98 3.312 1 98.25 85 PRO A C 1
ATOM 646 O O . PRO A 1 85 ? 12.305 0.995 2.137 1 98.25 85 PRO A O 1
ATOM 649 N N . TYR A 1 86 ? 11.891 1.239 4.309 1 98.5 86 TYR A N 1
ATOM 650 C CA . TYR A 1 86 ? 10.469 1.441 4.043 1 98.5 86 TYR A CA 1
ATOM 651 C C . TYR A 1 86 ? 10.227 2.793 3.381 1 98.5 86 TYR A C 1
ATOM 653 O O . TYR A 1 86 ? 9.375 2.916 2.496 1 98.5 86 TYR A O 1
ATOM 661 N N . GLU A 1 87 ? 10.969 3.795 3.828 1 98.62 87 GLU A N 1
ATOM 662 C CA . GLU A 1 87 ? 10.883 5.082 3.146 1 98.62 87 GLU A CA 1
ATOM 663 C C . GLU A 1 87 ? 11.273 4.957 1.677 1 98.62 87 GLU A C 1
ATOM 665 O O . GLU A 1 87 ? 10.602 5.5 0.799 1 98.62 87 GLU A O 1
ATOM 670 N N . LEU A 1 88 ? 12.359 4.27 1.443 1 98.81 88 LEU A N 1
ATOM 671 C CA . LEU A 1 88 ? 12.812 4.09 0.069 1 98.81 88 LEU A CA 1
ATOM 672 C C . LEU A 1 88 ? 11.758 3.361 -0.761 1 98.81 88 LEU A C 1
ATOM 674 O O . LEU A 1 88 ? 11.469 3.762 -1.89 1 98.81 88 LEU A O 1
ATOM 678 N N . GLN A 1 89 ? 11.219 2.295 -0.233 1 98.88 89 GLN A N 1
ATOM 679 C CA . GLN A 1 89 ? 10.203 1.52 -0.946 1 98.88 89 GLN A CA 1
ATOM 680 C C . GLN A 1 89 ? 8.984 2.375 -1.272 1 98.88 89 GLN A C 1
ATOM 682 O O . GLN A 1 89 ? 8.5 2.371 -2.406 1 98.88 89 GLN A O 1
ATOM 687 N N . ILE A 1 90 ? 8.523 3.119 -0.312 1 98.94 90 ILE A N 1
ATOM 688 C CA . ILE A 1 90 ? 7.32 3.924 -0.472 1 98.94 90 ILE A CA 1
ATOM 689 C C . ILE A 1 90 ? 7.59 5.066 -1.448 1 98.94 90 ILE A C 1
ATOM 691 O O . ILE A 1 90 ? 6.777 5.332 -2.34 1 98.94 90 ILE A O 1
ATOM 695 N N . ARG A 1 91 ? 8.727 5.75 -1.326 1 98.88 91 ARG A N 1
ATOM 696 C CA . ARG A 1 91 ? 9.078 6.824 -2.25 1 98.88 91 ARG A CA 1
ATOM 697 C C . ARG A 1 91 ? 9.164 6.309 -3.682 1 98.88 91 ARG A C 1
ATOM 699 O O . ARG A 1 91 ? 8.625 6.922 -4.605 1 98.88 91 ARG A O 1
ATOM 706 N N . THR A 1 92 ? 9.844 5.207 -3.852 1 98.94 92 THR A N 1
ATOM 707 C CA . THR A 1 92 ? 10.031 4.633 -5.18 1 98.94 92 THR A CA 1
ATOM 708 C C . THR A 1 92 ? 8.695 4.277 -5.812 1 98.94 92 THR A C 1
ATOM 710 O O . THR A 1 92 ? 8.453 4.586 -6.984 1 98.94 92 THR A O 1
ATOM 713 N N . ALA A 1 93 ? 7.832 3.672 -5.074 1 98.94 93 ALA A N 1
ATOM 714 C CA . ALA A 1 93 ? 6.512 3.297 -5.57 1 98.94 93 ALA A CA 1
ATOM 715 C C . ALA A 1 93 ? 5.676 4.531 -5.887 1 98.94 93 ALA A C 1
ATOM 717 O O . ALA A 1 93 ? 4.984 4.578 -6.91 1 98.94 93 ALA A O 1
ATOM 718 N N . ALA A 1 94 ? 5.723 5.504 -5.012 1 98.94 94 ALA A N 1
ATOM 719 C CA . ALA A 1 94 ? 4.969 6.734 -5.242 1 98.94 94 ALA A CA 1
ATOM 720 C C . ALA A 1 94 ? 5.422 7.422 -6.527 1 98.94 94 ALA A C 1
ATOM 722 O O . ALA A 1 94 ? 4.594 7.859 -7.328 1 98.94 94 ALA A O 1
ATOM 723 N N . GLU A 1 95 ? 6.734 7.492 -6.68 1 98.75 95 GLU A N 1
ATOM 724 C CA . GLU A 1 95 ? 7.289 8.094 -7.887 1 98.75 95 GLU A CA 1
ATOM 725 C C . GLU A 1 95 ? 6.844 7.336 -9.133 1 98.75 95 GLU A C 1
ATOM 727 O O . GLU A 1 95 ? 6.434 7.945 -10.125 1 98.75 95 GLU A O 1
ATOM 732 N N . ALA A 1 96 ? 6.867 6.066 -9.07 1 98.88 96 ALA A N 1
ATOM 733 C CA . ALA A 1 96 ? 6.473 5.23 -10.203 1 98.88 96 ALA A CA 1
ATOM 734 C C . ALA A 1 96 ? 5 5.438 -10.555 1 98.88 96 ALA A C 1
ATOM 736 O O . ALA A 1 96 ? 4.617 5.367 -11.719 1 98.88 96 ALA A O 1
ATOM 737 N N . ALA A 1 97 ? 4.191 5.738 -9.562 1 98.88 97 ALA A N 1
ATOM 738 C CA . ALA A 1 97 ? 2.75 5.883 -9.758 1 98.88 97 ALA A CA 1
ATOM 739 C C . ALA A 1 97 ? 2.379 7.336 -10.055 1 98.88 97 ALA A C 1
ATOM 741 O O . ALA A 1 97 ? 1.207 7.648 -10.273 1 98.88 97 ALA A O 1
ATOM 742 N N . GLY A 1 98 ? 3.348 8.195 -9.914 1 98.69 98 GLY A N 1
ATOM 743 C CA . GLY A 1 98 ? 3.074 9.609 -10.133 1 98.69 98 GLY A C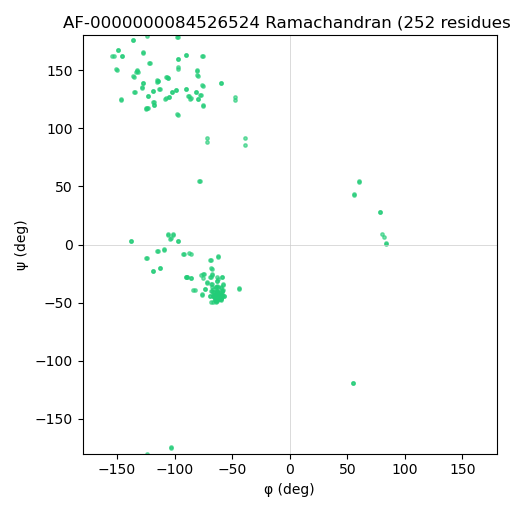A 1
ATOM 744 C C . GLY A 1 98 ? 2.377 10.273 -8.961 1 98.69 98 GLY A C 1
ATOM 745 O O . GLY A 1 98 ? 1.587 11.203 -9.148 1 98.69 98 GLY A O 1
ATOM 746 N N . VAL A 1 99 ? 2.59 9.797 -7.844 1 98.94 99 VAL A N 1
ATOM 747 C CA . VAL A 1 99 ? 1.976 10.328 -6.633 1 98.94 99 VAL A CA 1
ATOM 748 C C . VAL A 1 99 ? 2.99 11.18 -5.871 1 98.94 99 VAL A C 1
ATOM 750 O O . VAL A 1 99 ? 4.137 10.773 -5.684 1 98.94 99 VAL A O 1
ATOM 753 N N . SER A 1 100 ? 2.549 12.359 -5.5 1 98.88 100 SER A N 1
ATOM 754 C CA . SER A 1 100 ? 3.428 13.234 -4.73 1 98.88 100 SER A CA 1
ATOM 755 C C . SER A 1 100 ? 3.855 12.578 -3.422 1 98.88 100 SER A C 1
ATOM 757 O O . SER A 1 100 ? 3.051 11.922 -2.76 1 98.88 100 SER A O 1
ATOM 759 N N . TYR A 1 101 ? 5.133 12.766 -3.107 1 98.88 101 TYR A N 1
ATOM 760 C CA . TYR A 1 101 ? 5.754 12.188 -1.916 1 98.88 101 TYR A CA 1
ATOM 761 C C . TYR A 1 101 ? 6.602 13.227 -1.188 1 98.88 101 TYR A C 1
ATOM 763 O O . TYR A 1 101 ? 7.375 13.953 -1.815 1 98.88 101 TYR A O 1
ATOM 771 N N . SER A 1 102 ? 6.387 13.305 0.099 1 98.69 102 SER A N 1
ATOM 772 C CA . SER A 1 102 ? 7.23 14.195 0.889 1 98.69 102 SER A CA 1
ATOM 773 C C . SER A 1 102 ? 7.484 13.625 2.281 1 98.69 102 SER A C 1
ATOM 775 O O . SER A 1 102 ? 6.789 12.703 2.715 1 98.69 102 SER A O 1
ATOM 777 N N . VAL A 1 103 ? 8.508 14.164 2.914 1 98.44 103 VAL A N 1
ATOM 778 C CA . VAL A 1 103 ? 8.898 13.711 4.246 1 98.44 103 VAL A CA 1
ATOM 779 C C . VAL A 1 103 ? 9.008 14.914 5.184 1 98.44 103 VAL A C 1
ATOM 781 O O . VAL A 1 103 ? 9.547 15.953 4.809 1 98.44 103 VAL A O 1
ATOM 784 N N . PHE A 1 104 ? 8.461 14.75 6.359 1 97.38 104 PHE A N 1
ATOM 785 C CA . PHE A 1 104 ? 8.625 15.711 7.441 1 97.38 104 PHE A CA 1
ATOM 786 C C . PHE A 1 104 ? 9.391 15.086 8.609 1 97.38 104 PHE A C 1
ATOM 788 O O . PHE A 1 104 ? 9.164 13.93 8.953 1 97.38 104 PHE A O 1
ATOM 795 N N . SER A 1 105 ? 10.273 15.859 9.211 1 95.94 105 SER A N 1
ATOM 796 C CA . SER A 1 105 ? 10.992 15.398 10.391 1 95.94 105 SER A CA 1
ATOM 797 C C . SER A 1 105 ? 10.117 15.453 11.633 1 95.94 105 SER A C 1
ATOM 799 O O . SER A 1 105 ? 9.531 16.5 11.945 1 95.94 105 SER A O 1
ATOM 801 N N . ALA A 1 106 ? 10.078 14.281 12.352 1 94.38 106 ALA A N 1
ATOM 802 C CA . ALA A 1 106 ? 9.328 14.25 13.602 1 94.38 106 ALA A CA 1
ATOM 803 C C . ALA A 1 106 ? 9.867 15.281 14.586 1 94.38 106 ALA A C 1
ATOM 805 O O . ALA A 1 106 ? 9.094 15.977 15.258 1 94.38 106 ALA A O 1
ATOM 806 N N . ASP A 1 107 ? 11.164 15.391 14.609 1 91.56 107 ASP A N 1
ATOM 807 C CA . ASP A 1 107 ? 11.805 16.328 15.516 1 91.56 107 ASP A CA 1
ATOM 808 C C . ASP A 1 107 ? 11.414 17.766 15.18 1 91.56 107 ASP A C 1
ATOM 810 O O . ASP A 1 107 ? 11.133 18.562 16.078 1 91.56 107 ASP A O 1
ATOM 814 N N . TYR A 1 108 ? 11.461 18.094 13.953 1 90.31 108 TYR A N 1
ATOM 815 C CA . TYR A 1 108 ? 11.086 19.422 13.508 1 90.31 108 TYR A CA 1
ATOM 816 C C . TYR A 1 108 ? 9.641 19.75 13.883 1 90.31 108 TYR A C 1
ATOM 818 O O . TYR A 1 108 ? 9.352 20.828 14.398 1 90.31 108 TYR A O 1
ATOM 826 N N . LEU A 1 109 ? 8.727 18.781 13.695 1 90.12 109 LEU A N 1
ATOM 827 C CA . LEU A 1 109 ? 7.316 18.984 13.992 1 90.12 109 LEU A CA 1
ATOM 828 C C . LEU A 1 109 ? 7.094 19.172 15.484 1 90.12 109 LEU A C 1
ATOM 830 O O . LEU A 1 109 ? 6.305 20.031 15.898 1 90.12 109 LEU A O 1
ATOM 834 N N . LEU A 1 110 ? 7.785 18.406 16.234 1 87.31 110 LEU A N 1
ATOM 835 C CA . LEU A 1 110 ? 7.672 18.5 17.688 1 87.31 110 LEU A CA 1
ATOM 836 C C . LEU A 1 110 ? 8.203 19.844 18.188 1 87.31 110 LEU A C 1
ATOM 838 O O . LEU A 1 110 ? 7.59 20.484 19.047 1 87.31 110 LEU A O 1
ATOM 842 N N . ARG A 1 111 ? 9.344 20.266 17.688 1 86.56 111 ARG A N 1
ATOM 843 C CA . ARG A 1 111 ? 9.922 21.547 18.078 1 86.56 111 ARG A CA 1
ATOM 844 C C . ARG A 1 111 ? 9 22.703 17.688 1 86.56 111 ARG A C 1
ATOM 846 O O . ARG A 1 111 ? 8.828 23.656 18.469 1 86.56 111 ARG A O 1
ATOM 853 N N . TRP A 1 112 ? 8.477 22.594 16.5 1 84.44 112 TRP A N 1
ATOM 854 C CA . TRP A 1 112 ? 7.559 23.625 16.031 1 84.44 112 TRP A CA 1
ATOM 855 C C . TRP A 1 112 ? 6.355 23.75 16.953 1 84.44 112 TRP A C 1
ATOM 857 O O . TRP A 1 112 ? 5.941 24.844 17.312 1 84.44 112 TRP A O 1
ATOM 867 N N . GLN A 1 113 ? 5.777 22.594 17.359 1 80.31 113 GLN A N 1
ATOM 868 C CA . GLN A 1 113 ? 4.617 22.578 18.25 1 80.31 113 GLN A CA 1
ATOM 869 C C . GLN A 1 113 ? 4.953 23.188 19.609 1 80.31 113 GLN A C 1
ATOM 871 O O . GLN A 1 113 ? 4.148 23.922 20.172 1 80.31 113 GLN A O 1
ATOM 876 N N . MET A 1 114 ? 6.109 22.859 20.047 1 82.12 114 MET A N 1
ATOM 877 C CA . MET A 1 114 ? 6.527 23.328 21.375 1 82.12 114 MET A CA 1
ATOM 878 C C . MET A 1 114 ? 6.738 24.828 21.375 1 82.12 114 MET A C 1
ATOM 880 O O . MET A 1 114 ? 6.586 25.484 22.406 1 82.12 114 MET A O 1
ATOM 884 N N . THR A 1 115 ? 7.078 25.359 20.234 1 78.94 115 THR A N 1
ATOM 885 C CA . THR A 1 115 ? 7.414 26.781 20.203 1 78.94 115 THR A CA 1
ATOM 886 C C . THR A 1 115 ? 6.27 27.594 19.594 1 78.94 115 THR A C 1
ATOM 888 O O . THR A 1 115 ? 6.418 28.797 19.344 1 78.94 115 THR A O 1
ATOM 891 N N . SER A 1 116 ? 5.176 26.875 19.312 1 70.94 116 SER A N 1
ATOM 892 C CA . SER A 1 116 ? 4.047 27.516 18.656 1 70.94 116 SER A CA 1
ATOM 893 C C . SER A 1 116 ? 3.525 28.688 19.469 1 70.94 116 SER A C 1
ATOM 895 O O . SER A 1 116 ? 3.078 29.703 18.906 1 70.94 116 SER A O 1
ATOM 897 N N . TRP A 1 117 ? 3.5 28.5 20.797 1 66.44 117 TRP A N 1
ATOM 898 C CA . TRP A 1 117 ? 3.039 29.562 21.688 1 66.44 117 TRP A CA 1
ATOM 899 C C . TRP A 1 117 ? 3.895 30.812 21.516 1 66.44 117 TRP A C 1
ATOM 901 O O . TRP A 1 117 ? 3.402 31.938 21.672 1 66.44 117 TRP A O 1
ATOM 911 N N . LEU A 1 118 ? 5.141 30.594 21.125 1 64.25 118 LEU A N 1
ATOM 912 C CA . LEU A 1 118 ? 6.055 31.719 20.938 1 64.25 118 LEU A CA 1
ATOM 913 C C . LEU A 1 118 ? 5.734 32.469 19.641 1 64.25 118 LEU A C 1
ATOM 915 O O . LEU A 1 118 ? 5.883 33.688 19.578 1 64.25 118 LEU A O 1
ATOM 919 N N . ARG A 1 119 ? 5.215 31.766 18.719 1 64.25 119 ARG A N 1
ATOM 920 C CA . ARG A 1 119 ? 4.887 32.344 17.422 1 64.25 119 ARG A CA 1
ATOM 921 C C . ARG A 1 119 ? 3.541 33.062 17.469 1 64.25 119 ARG A C 1
ATOM 923 O O . ARG A 1 119 ? 3.344 34.062 16.781 1 64.25 119 ARG A O 1
ATOM 930 N N . GLU A 1 120 ? 2.609 32.531 18.141 1 58.88 120 GLU A N 1
ATOM 931 C CA . GLU A 1 120 ? 1.333 33.219 18.344 1 58.88 120 GLU A CA 1
ATOM 932 C C . GLU A 1 120 ? 1.516 34.5 19.125 1 58.88 120 GLU A C 1
ATOM 934 O O . GLU A 1 120 ? 0.848 35.5 18.859 1 58.88 120 GLU A O 1
ATOM 939 N N . ARG A 1 121 ? 2.432 34.562 20.109 1 55.84 121 ARG A N 1
ATOM 940 C CA . ARG A 1 121 ? 2.693 35.75 20.906 1 55.84 121 ARG A CA 1
ATOM 941 C C . ARG A 1 121 ? 3.332 36.844 20.062 1 55.84 121 ARG A C 1
ATOM 943 O O . ARG A 1 121 ? 3.061 38.031 20.266 1 55.84 121 ARG A O 1
ATOM 950 N N . ARG A 1 122 ? 4.094 36.469 19.172 1 54.88 122 ARG A N 1
ATOM 951 C CA . ARG A 1 122 ? 4.758 37.469 18.359 1 54.88 122 ARG A CA 1
ATOM 952 C C . ARG A 1 122 ? 3.752 38.219 17.469 1 54.88 122 ARG A C 1
ATOM 954 O O . ARG A 1 122 ? 3.945 39.375 17.156 1 54.88 122 ARG A O 1
ATOM 961 N N . VAL A 1 123 ? 2.596 37.656 17.219 1 57.25 123 VAL A N 1
ATOM 962 C CA . VAL A 1 123 ? 1.603 38.281 16.359 1 57.25 123 VAL A CA 1
ATOM 963 C C . VAL A 1 123 ? 0.735 39.25 17.188 1 57.25 123 VAL A C 1
ATOM 965 O O . VAL A 1 123 ? 0.164 40.188 16.641 1 57.25 123 VAL A O 1
ATOM 968 N N . THR A 1 124 ? 0.594 38.938 1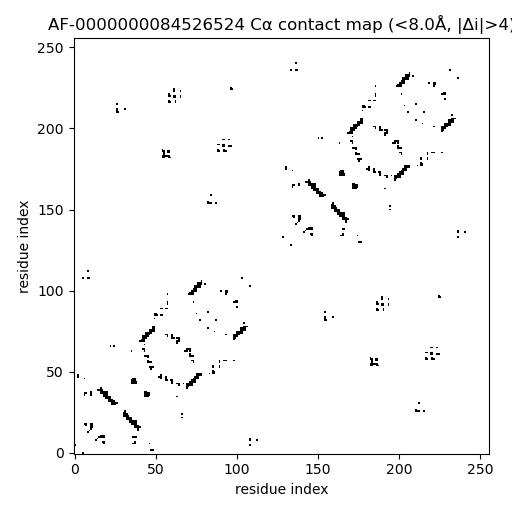8.469 1 52.31 124 THR A N 1
ATOM 969 C CA . THR A 1 124 ? -0.342 39.75 19.25 1 52.31 124 THR A CA 1
ATOM 970 C C . THR A 1 124 ? 0.336 41 19.781 1 52.31 124 THR A C 1
ATOM 972 O O . THR A 1 124 ? -0.284 41.812 20.5 1 52.31 124 THR A O 1
ATOM 975 N N . LEU A 1 125 ? 1.656 41.156 19.656 1 46.12 125 LEU A N 1
ATOM 976 C CA . LEU A 1 125 ? 2.119 42.406 20.25 1 46.12 125 LEU A CA 1
ATOM 977 C C . LEU A 1 125 ? 1.703 43.594 19.422 1 46.12 125 LEU A C 1
ATOM 979 O O . LEU A 1 125 ? 2.096 43.719 18.25 1 46.12 125 LEU A O 1
ATOM 983 N N . PRO A 1 126 ? 0.45 44.156 19.688 1 45.59 126 PRO A N 1
ATOM 984 C CA . PRO A 1 126 ? 0.065 45.469 19.156 1 45.59 126 PRO A CA 1
ATOM 985 C C . PRO A 1 126 ? 1.134 46.531 19.375 1 45.59 126 PRO A C 1
ATOM 987 O O . PRO A 1 126 ? 1.935 46.438 20.312 1 45.59 126 PRO A O 1
ATOM 990 N N . GLY A 1 127 ? 1.655 47.312 18.359 1 41.56 127 GLY A N 1
ATOM 991 C CA . GLY A 1 127 ? 2.281 48.625 18.547 1 41.56 127 GLY A CA 1
ATOM 992 C C . GLY A 1 127 ? 1.58 49.469 19.594 1 41.56 127 GLY A C 1
ATOM 993 O O . GLY A 1 127 ? 0.379 49.75 19.484 1 41.56 127 GLY A O 1
ATOM 994 N N . SER A 1 128 ? 1.914 49.469 20.859 1 31.36 128 SER A N 1
ATOM 995 C CA . SER A 1 128 ? 1.62 50.656 21.609 1 31.36 128 SER A CA 1
ATOM 996 C C . SER A 1 128 ? 2.223 51.906 20.938 1 31.36 128 SER A C 1
ATOM 998 O O . SER A 1 128 ? 3.281 51.812 20.312 1 31.36 128 SER A O 1
ATOM 1000 N N . MET B 1 1 ? -6.688 -22.766 4.734 1 69.81 1 MET B N 1
ATOM 1001 C CA . MET B 1 1 ? -5.5 -22.469 3.934 1 69.81 1 MET B CA 1
ATOM 1002 C C . MET B 1 1 ? -5.098 -21 4.062 1 69.81 1 MET B C 1
ATOM 1004 O O . MET B 1 1 ? -5.957 -20.125 4.176 1 69.81 1 MET B O 1
ATOM 1008 N N . LEU B 1 2 ? -3.709 -20.844 4.207 1 78.62 2 LEU B N 1
ATOM 1009 C CA . LEU B 1 2 ? -3.164 -19.5 4.371 1 78.62 2 LEU B CA 1
ATOM 1010 C C . LEU B 1 2 ? -2.664 -18.938 3.041 1 78.62 2 LEU B C 1
ATOM 1012 O O . LEU B 1 2 ? -2.566 -19.688 2.057 1 78.62 2 LEU B O 1
ATOM 1016 N N . GLU B 1 3 ? -2.52 -17.641 2.914 1 85.19 3 GLU B N 1
ATOM 1017 C CA . GLU B 1 3 ? -1.991 -16.984 1.73 1 85.19 3 GLU B CA 1
ATOM 1018 C C . GLU B 1 3 ? -0.754 -17.688 1.197 1 85.19 3 GLU B C 1
ATOM 1020 O O . GLU B 1 3 ? -0.631 -17.922 -0.009 1 85.19 3 GLU B O 1
ATOM 1025 N N . ALA B 1 4 ? 0.081 -18.172 2.059 1 85.81 4 ALA B N 1
ATOM 1026 C CA . ALA B 1 4 ? 1.356 -18.797 1.713 1 85.81 4 ALA B CA 1
ATOM 1027 C C . ALA B 1 4 ? 1.14 -20.109 0.984 1 85.81 4 ALA B C 1
ATOM 1029 O O . ALA B 1 4 ? 1.984 -20.531 0.192 1 85.81 4 ALA B O 1
ATOM 1030 N N . ASP B 1 5 ? 0.016 -20.75 1.188 1 87.94 5 ASP B N 1
ATOM 1031 C CA . ASP B 1 5 ? -0.299 -22.016 0.546 1 87.94 5 ASP B CA 1
ATOM 1032 C C . ASP B 1 5 ? -0.682 -21.812 -0.918 1 87.94 5 ASP B C 1
ATOM 1034 O O . ASP B 1 5 ? -0.486 -22.703 -1.746 1 87.94 5 ASP B O 1
ATOM 1038 N N . PHE B 1 6 ? -1.156 -20.625 -1.207 1 92.06 6 PHE B N 1
ATOM 1039 C CA . PHE B 1 6 ? -1.672 -20.375 -2.547 1 92.06 6 PHE B CA 1
ATOM 1040 C C . PHE B 1 6 ? -0.56 -19.891 -3.471 1 92.06 6 PHE B C 1
ATOM 1042 O O . PHE B 1 6 ? -0.595 -20.141 -4.676 1 92.06 6 PHE B O 1
ATOM 1049 N N . ILE B 1 7 ? 0.427 -19.266 -2.914 1 95.06 7 ILE B N 1
ATOM 1050 C CA . ILE B 1 7 ? 1.401 -18.531 -3.699 1 95.06 7 ILE B CA 1
ATOM 1051 C C . ILE B 1 7 ? 2.174 -19.484 -4.609 1 95.06 7 ILE B C 1
ATOM 1053 O O . ILE B 1 7 ? 2.225 -19.281 -5.824 1 95.06 7 ILE B O 1
ATOM 1057 N N . PRO B 1 8 ? 2.689 -20.578 -4.082 1 92.69 8 PRO B N 1
ATOM 1058 C CA . PRO B 1 8 ? 3.443 -21.438 -4.992 1 92.69 8 PRO B CA 1
ATOM 1059 C C . PRO B 1 8 ? 2.561 -22.094 -6.055 1 92.69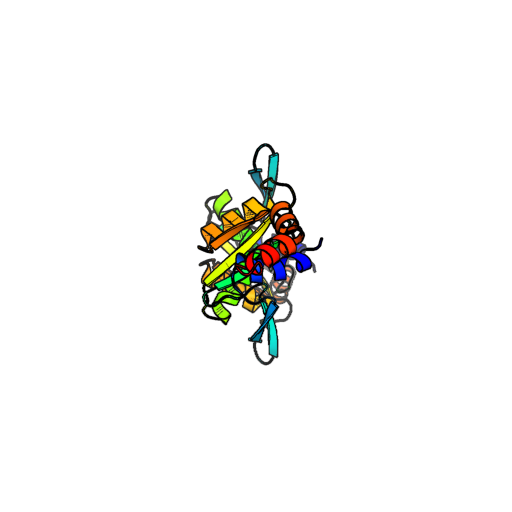 8 PRO B C 1
ATOM 1061 O O . PRO B 1 8 ? 2.986 -22.25 -7.203 1 92.69 8 PRO B O 1
ATOM 1064 N N . ILE B 1 9 ? 1.376 -22.453 -5.715 1 88.5 9 ILE B N 1
ATOM 1065 C CA . ILE B 1 9 ? 0.462 -23.125 -6.641 1 88.5 9 ILE B CA 1
ATOM 1066 C C . ILE B 1 9 ? 0.046 -22.141 -7.738 1 88.5 9 ILE B C 1
ATOM 1068 O O . ILE B 1 9 ? 0.174 -22.453 -8.93 1 88.5 9 ILE B O 1
ATOM 1072 N N . LEU B 1 10 ? -0.365 -21 -7.34 1 95.31 10 LEU B N 1
ATOM 1073 C CA . LEU B 1 10 ? -0.817 -19.984 -8.281 1 95.31 10 LEU B CA 1
ATOM 1074 C C . LEU B 1 10 ? 0.325 -19.547 -9.195 1 95.31 10 LEU B C 1
ATOM 1076 O O . LEU B 1 10 ? 0.159 -19.469 -10.414 1 95.31 10 LEU B O 1
ATOM 1080 N N . CYS B 1 11 ? 1.442 -19.297 -8.625 1 97.12 11 CYS B N 1
ATOM 1081 C CA . CYS B 1 11 ? 2.6 -18.797 -9.359 1 97.12 11 CYS B CA 1
ATOM 1082 C C . CYS B 1 11 ? 3.072 -19.812 -10.398 1 97.12 11 CYS B C 1
ATOM 1084 O O . CYS B 1 11 ? 3.264 -19.469 -11.562 1 97.12 11 CYS B O 1
ATOM 1086 N N . ALA B 1 12 ? 3.234 -21.062 -9.992 1 93.69 12 ALA B N 1
ATOM 1087 C CA . ALA B 1 12 ? 3.781 -22.078 -10.875 1 93.69 12 ALA B CA 1
ATOM 1088 C C . ALA B 1 12 ? 2.744 -22.531 -11.898 1 93.69 12 ALA B C 1
ATOM 1090 O O . ALA B 1 12 ? 3.037 -22.594 -13.094 1 93.69 12 ALA B O 1
ATOM 1091 N N . LEU B 1 13 ? 1.586 -22.719 -11.492 1 90.25 13 LEU B N 1
ATOM 1092 C CA . LEU B 1 13 ? 0.615 -23.422 -12.328 1 90.25 13 LEU B CA 1
ATOM 1093 C C . LEU B 1 13 ? -0.153 -22.438 -13.203 1 90.25 13 LEU B C 1
ATOM 1095 O O . LEU B 1 13 ? -0.577 -22.781 -14.305 1 90.25 13 LEU B O 1
ATOM 1099 N N . PHE B 1 14 ? -0.279 -21.219 -12.734 1 94.19 14 PHE B N 1
ATOM 1100 C CA . PHE B 1 14 ? -1.189 -20.328 -13.461 1 94.19 14 PHE B CA 1
ATOM 1101 C C . PHE B 1 14 ? -0.446 -19.125 -14.016 1 94.19 14 PHE B C 1
ATOM 1103 O O . PHE B 1 14 ? -0.881 -18.516 -15 1 94.19 14 PHE B O 1
ATOM 1110 N N . LEU B 1 15 ? 0.7 -18.781 -13.43 1 96.88 15 LEU B N 1
ATOM 1111 C CA . LEU B 1 15 ? 1.356 -17.547 -13.836 1 96.88 15 LEU B CA 1
ATOM 1112 C C . LEU B 1 15 ? 2.701 -17.828 -14.5 1 96.88 15 LEU B C 1
ATOM 1114 O O . LEU B 1 15 ? 3.365 -16.922 -14.992 1 96.88 15 LEU B O 1
ATOM 1118 N N . ASN B 1 16 ? 3.07 -19.078 -14.484 1 97.25 16 ASN B N 1
ATOM 1119 C CA . ASN B 1 16 ? 4.316 -19.516 -15.094 1 97.25 16 ASN B CA 1
ATOM 1120 C C . ASN B 1 16 ? 5.52 -18.766 -14.531 1 97.25 16 ASN B C 1
ATOM 1122 O O . ASN B 1 16 ? 6.355 -18.266 -15.289 1 97.25 16 ASN B O 1
ATOM 1126 N N . GLY B 1 17 ? 5.52 -18.594 -13.242 1 98.5 17 GLY B N 1
ATOM 1127 C CA . GLY B 1 17 ? 6.586 -17.859 -12.578 1 98.5 17 GLY B CA 1
ATOM 1128 C C . GLY B 1 17 ? 7.273 -18.656 -11.484 1 98.5 17 GLY B C 1
ATOM 1129 O O . GLY B 1 17 ? 6.992 -19.844 -11.312 1 98.5 17 GLY B O 1
ATOM 1130 N N . THR B 1 18 ? 8.234 -18.062 -10.859 1 98.56 18 THR B N 1
ATOM 1131 C CA . THR B 1 18 ? 8.938 -18.594 -9.703 1 98.56 18 THR B CA 1
ATOM 1132 C C . THR B 1 18 ? 8.492 -17.891 -8.422 1 98.56 18 THR B C 1
ATOM 1134 O O . THR B 1 18 ? 8.445 -16.656 -8.367 1 98.56 18 THR B O 1
ATOM 1137 N N . ALA B 1 19 ? 8.102 -18.719 -7.457 1 98.44 19 ALA B N 1
ATOM 1138 C CA . ALA B 1 19 ? 7.594 -18.141 -6.211 1 98.44 19 ALA B CA 1
ATOM 1139 C C . ALA B 1 19 ? 8.742 -17.703 -5.305 1 98.44 19 ALA B C 1
ATOM 1141 O O . ALA B 1 19 ? 9.797 -18.344 -5.273 1 98.44 19 ALA B O 1
ATOM 1142 N N . GLU B 1 20 ? 8.531 -16.625 -4.578 1 98.25 20 GLU B N 1
ATOM 1143 C CA . GLU B 1 20 ? 9.359 -16.219 -3.447 1 98.25 20 GLU B CA 1
ATOM 1144 C C . GLU B 1 20 ? 10.805 -15.977 -3.877 1 98.25 20 GLU B C 1
ATOM 1146 O O . GLU B 1 20 ? 11.734 -16.531 -3.291 1 98.25 20 GLU B O 1
ATOM 1151 N N . VAL B 1 21 ? 10.945 -15.133 -4.871 1 98.69 21 VAL B N 1
ATOM 1152 C CA . VAL B 1 21 ? 12.266 -14.805 -5.383 1 98.69 21 VAL B CA 1
ATOM 1153 C C . VAL B 1 21 ? 12.859 -13.641 -4.594 1 98.69 21 VAL B C 1
ATOM 1155 O O . VAL B 1 21 ? 12.234 -12.578 -4.488 1 98.69 21 VAL B O 1
ATOM 1158 N N . SER B 1 22 ? 14.062 -13.781 -4.078 1 98.75 22 SER B N 1
ATOM 1159 C CA . SER B 1 22 ? 14.727 -12.781 -3.25 1 98.75 22 SER B CA 1
ATOM 1160 C C . SER B 1 22 ? 15.547 -11.812 -4.102 1 98.75 22 SER B C 1
ATOM 1162 O O . SER B 1 22 ? 16.219 -12.234 -5.051 1 98.75 22 SER B O 1
ATOM 1164 N N . HIS B 1 23 ? 15.438 -10.539 -3.867 1 98.81 23 HIS B N 1
ATOM 1165 C CA . HIS B 1 23 ? 16.25 -9.492 -4.473 1 98.81 23 HIS B CA 1
ATOM 1166 C C . HIS B 1 23 ? 16.859 -8.586 -3.408 1 98.81 23 HIS B C 1
ATOM 1168 O O . HIS B 1 23 ? 16.203 -8.234 -2.43 1 98.81 23 HIS B O 1
ATOM 1174 N N . GLY B 1 24 ? 18.094 -8.227 -3.604 1 98.5 24 GLY B N 1
ATOM 1175 C CA . GLY B 1 24 ? 18.766 -7.301 -2.711 1 98.5 24 GLY B CA 1
ATOM 1176 C C . GLY B 1 24 ? 18.75 -5.871 -3.211 1 98.5 24 GLY B C 1
ATOM 1177 O O . GLY B 1 24 ? 18.625 -5.629 -4.414 1 98.5 24 GLY B O 1
ATOM 1178 N N . TYR B 1 25 ? 18.781 -4.969 -2.316 1 98.31 25 TYR B N 1
ATOM 1179 C CA . TYR B 1 25 ? 18.938 -3.557 -2.643 1 98.31 25 TYR B CA 1
ATOM 1180 C C . TYR B 1 25 ? 19.594 -2.799 -1.492 1 98.31 25 TYR B C 1
ATOM 1182 O O . TYR B 1 25 ? 19.641 -3.295 -0.364 1 98.31 25 TYR B O 1
ATOM 1190 N N . SER B 1 26 ? 20.094 -1.657 -1.766 1 97.81 26 SER B N 1
ATOM 1191 C CA . SER B 1 26 ? 20.797 -0.891 -0.75 1 97.81 26 SER B CA 1
ATOM 1192 C C . SER B 1 26 ? 20.062 0.398 -0.408 1 97.81 26 SER B C 1
ATOM 1194 O O . SER B 1 26 ? 19.469 1.029 -1.283 1 97.81 26 SER B O 1
ATOM 1196 N N . VAL B 1 27 ? 20.078 0.705 0.841 1 97.38 27 VAL B N 1
ATOM 1197 C CA . VAL B 1 27 ? 19.672 2.02 1.327 1 97.38 27 VAL B CA 1
ATOM 1198 C C . VAL B 1 27 ? 20.797 2.627 2.172 1 97.38 27 VAL B C 1
ATOM 1200 O O . VAL B 1 27 ? 21.125 2.107 3.24 1 97.38 27 VAL B O 1
ATOM 1203 N N . GLY B 1 28 ? 21.328 3.717 1.757 1 92.62 28 GLY B N 1
ATOM 1204 C CA . GLY B 1 28 ? 22.562 4.164 2.379 1 92.62 28 GLY B CA 1
ATOM 1205 C C . GLY B 1 28 ? 23.656 3.117 2.346 1 92.62 28 GLY B C 1
ATOM 1206 O O . GLY B 1 28 ? 24 2.607 1.278 1 92.62 28 GLY B O 1
ATOM 1207 N N . TYR B 1 29 ? 24.094 2.721 3.578 1 92.62 29 TYR B N 1
ATOM 1208 C CA . TYR B 1 29 ? 25.188 1.763 3.652 1 92.62 29 TYR B CA 1
ATOM 1209 C C . TYR B 1 29 ? 24.688 0.383 4.059 1 92.62 29 TYR B C 1
ATOM 1211 O O . TYR B 1 29 ? 25.484 -0.529 4.301 1 92.62 29 TYR B O 1
ATOM 1219 N N . ASP B 1 30 ? 23.391 0.229 4.102 1 97.19 30 ASP B N 1
ATOM 1220 C CA . ASP B 1 30 ? 22.812 -1.023 4.574 1 97.19 30 ASP B CA 1
ATOM 1221 C C . ASP B 1 30 ? 22.25 -1.845 3.416 1 97.19 30 ASP B C 1
ATOM 1223 O O . ASP B 1 30 ? 21.672 -1.291 2.482 1 97.19 30 ASP B O 1
ATOM 1227 N N . LEU B 1 31 ? 22.391 -3.145 3.51 1 98.06 31 LEU B N 1
ATOM 1228 C CA . LEU B 1 31 ? 21.812 -4.078 2.545 1 98.06 31 LEU B CA 1
ATOM 1229 C C . LEU B 1 31 ? 20.516 -4.668 3.066 1 98.06 31 LEU B C 1
ATOM 1231 O O . LEU B 1 31 ? 20.422 -5.059 4.234 1 98.06 31 LEU B O 1
ATOM 1235 N N . HIS B 1 32 ? 19.562 -4.645 2.186 1 98.44 32 HIS B N 1
ATOM 1236 C CA . HIS B 1 32 ? 18.25 -5.211 2.482 1 98.44 32 HIS B CA 1
ATOM 1237 C C . HIS B 1 32 ? 17.828 -6.203 1.407 1 98.44 32 HIS B C 1
ATOM 1239 O O . HIS B 1 32 ? 18.469 -6.301 0.358 1 98.44 32 HIS B O 1
ATOM 1245 N N . ARG B 1 33 ? 16.828 -6.945 1.757 1 98.44 33 ARG B N 1
ATOM 1246 C CA . ARG B 1 33 ? 16.25 -7.891 0.8 1 98.44 33 ARG B CA 1
ATOM 1247 C C . ARG B 1 33 ? 14.727 -7.852 0.835 1 98.44 33 ARG B C 1
ATOM 1249 O O . ARG B 1 33 ? 14.133 -7.547 1.87 1 98.44 33 ARG B O 1
ATOM 1256 N N . VAL B 1 34 ? 14.227 -8.039 -0.334 1 98.5 34 VAL B N 1
ATOM 1257 C CA . VAL B 1 34 ? 12.789 -8.273 -0.469 1 98.5 34 VAL B CA 1
ATOM 1258 C C . VAL B 1 34 ? 12.555 -9.617 -1.158 1 98.5 34 VAL B C 1
ATOM 1260 O O . VAL B 1 34 ? 13.453 -10.172 -1.787 1 98.5 34 VAL B O 1
ATOM 1263 N N . ARG B 1 35 ? 11.391 -10.133 -0.888 1 98.44 35 ARG B N 1
ATOM 1264 C CA . ARG B 1 35 ? 10.961 -11.352 -1.571 1 98.44 35 ARG B CA 1
ATOM 1265 C C . ARG B 1 35 ? 9.703 -11.102 -2.396 1 98.44 35 ARG B C 1
ATOM 1267 O O . ARG B 1 35 ? 8.68 -10.688 -1.857 1 98.44 35 ARG B O 1
ATOM 1274 N N . VAL B 1 36 ? 9.805 -11.312 -3.635 1 98.75 36 VAL B N 1
ATOM 1275 C CA . VAL B 1 36 ? 8.672 -11.18 -4.543 1 98.75 36 VAL B CA 1
ATOM 1276 C C . VAL B 1 36 ? 7.824 -12.445 -4.492 1 98.75 36 VAL B C 1
ATOM 1278 O O . VAL B 1 36 ? 8.336 -13.555 -4.641 1 98.75 36 VAL B O 1
ATOM 1281 N N . ASP B 1 37 ? 6.527 -12.336 -4.336 1 98.75 37 ASP B N 1
ATOM 1282 C CA . ASP B 1 37 ? 5.656 -13.492 -4.195 1 98.75 37 ASP B CA 1
ATOM 1283 C C . ASP B 1 37 ? 5.73 -14.391 -5.43 1 98.75 37 ASP B C 1
ATOM 1285 O O . ASP B 1 37 ? 5.816 -15.617 -5.312 1 98.75 37 ASP B O 1
ATOM 1289 N N . CYS B 1 38 ? 5.691 -13.789 -6.629 1 98.88 38 CYS B N 1
ATOM 1290 C CA . CYS B 1 38 ? 5.793 -14.523 -7.887 1 98.88 38 CYS B CA 1
ATOM 1291 C C . CYS B 1 38 ? 6.512 -13.695 -8.945 1 98.88 38 CYS B C 1
ATOM 1293 O O . CYS B 1 38 ? 6.109 -12.57 -9.234 1 98.88 38 CYS B O 1
ATOM 1295 N N . GLU B 1 39 ? 7.578 -14.203 -9.531 1 98.88 39 GLU B N 1
ATOM 1296 C CA . GLU B 1 39 ? 8.336 -13.531 -10.578 1 98.88 39 GLU B CA 1
ATOM 1297 C C . GLU B 1 39 ? 8.312 -14.328 -11.883 1 98.88 39 GLU B C 1
ATOM 1299 O O . GLU B 1 39 ? 8.617 -15.523 -11.891 1 98.88 39 GLU B O 1
ATOM 1304 N N . THR B 1 40 ? 7.852 -13.719 -12.922 1 98.81 40 THR B N 1
ATOM 1305 C CA . THR B 1 40 ? 7.902 -14.297 -14.258 1 98.81 40 THR B CA 1
ATOM 1306 C C . THR B 1 40 ? 9.023 -13.664 -15.078 1 98.81 40 THR B C 1
ATOM 1308 O O . THR B 1 40 ? 9.805 -12.867 -14.562 1 98.81 40 THR B O 1
ATOM 1311 N N . GLU B 1 41 ? 9.07 -14.055 -16.312 1 98.44 41 GLU B N 1
ATOM 1312 C CA . GLU B 1 41 ? 10.062 -13.461 -17.203 1 98.44 41 GLU B CA 1
ATOM 1313 C C . GLU B 1 41 ? 9.836 -11.961 -17.359 1 98.44 41 GLU B C 1
ATOM 1315 O O . GLU B 1 41 ? 10.789 -11.188 -17.469 1 98.44 41 GLU B O 1
ATOM 1320 N N . THR B 1 42 ? 8.555 -11.508 -17.25 1 98.81 42 THR B N 1
ATOM 1321 C CA . THR B 1 42 ? 8.273 -10.133 -17.641 1 98.81 42 THR B CA 1
ATOM 1322 C C . THR B 1 42 ? 7.621 -9.367 -16.484 1 98.81 42 THR B C 1
ATOM 1324 O O . THR B 1 42 ? 7.496 -8.141 -16.547 1 98.81 42 THR B O 1
ATOM 1327 N N . GLN B 1 43 ? 7.223 -10.164 -15.445 1 98.94 43 GLN B N 1
ATOM 1328 C CA . GLN B 1 43 ? 6.445 -9.477 -14.422 1 98.94 43 GLN B CA 1
ATOM 1329 C C . GLN B 1 43 ? 6.957 -9.82 -13.023 1 98.94 43 GLN B C 1
ATOM 1331 O O . GLN B 1 43 ? 7.523 -10.891 -12.812 1 98.94 43 GLN B O 1
ATOM 1336 N N . VAL B 1 44 ? 6.785 -8.852 -12.117 1 98.94 44 VAL B N 1
ATOM 1337 C CA . VAL B 1 44 ? 6.785 -9.094 -10.672 1 98.94 44 VAL B CA 1
ATOM 1338 C C . VAL B 1 44 ? 5.367 -8.953 -10.125 1 98.94 44 VAL B C 1
ATOM 1340 O O . VAL B 1 44 ? 4.695 -7.949 -10.383 1 98.94 44 VAL B O 1
ATOM 1343 N N . ILE B 1 45 ? 4.898 -9.992 -9.438 1 98.94 45 ILE B N 1
ATOM 1344 C CA . ILE B 1 45 ? 3.496 -10.102 -9.055 1 98.94 45 ILE B CA 1
ATOM 1345 C C . ILE B 1 45 ? 3.391 -10.25 -7.535 1 98.94 45 ILE B C 1
ATOM 1347 O O . ILE B 1 45 ? 3.986 -11.156 -6.953 1 98.94 45 ILE B O 1
ATOM 1351 N N . GLU B 1 46 ? 2.773 -9.305 -6.906 1 98.94 46 GLU B N 1
ATOM 1352 C CA . GLU B 1 46 ? 2.4 -9.445 -5.504 1 98.94 46 GLU B CA 1
ATOM 1353 C C . GLU B 1 46 ? 1.051 -10.133 -5.352 1 98.94 46 GLU B C 1
ATOM 1355 O O . GLU B 1 46 ? 0.063 -9.719 -5.965 1 98.94 46 GLU B O 1
ATOM 1360 N N . ILE B 1 47 ? 0.981 -11.188 -4.598 1 98.75 47 ILE B N 1
ATOM 1361 C CA . ILE B 1 47 ? -0.21 -12 -4.398 1 98.75 47 ILE B CA 1
ATOM 1362 C C . ILE B 1 47 ? -0.693 -11.867 -2.955 1 98.75 47 ILE B C 1
ATOM 1364 O O . ILE B 1 47 ? 0.105 -11.93 -2.02 1 98.75 47 ILE B O 1
ATOM 1368 N N . GLY B 1 48 ? -1.96 -11.672 -2.789 1 98.12 48 GLY B N 1
ATOM 1369 C CA . GLY B 1 48 ? -2.533 -11.594 -1.454 1 98.12 48 GLY B CA 1
ATOM 1370 C C . GLY B 1 48 ? -3.965 -12.094 -1.389 1 98.12 48 GLY B C 1
ATOM 1371 O O . GLY B 1 48 ? -4.602 -12.305 -2.424 1 98.12 48 GLY B O 1
ATOM 1372 N N . LEU B 1 49 ? -4.438 -12.289 -0.161 1 97.94 49 LEU B N 1
ATOM 1373 C CA . LEU B 1 49 ? -5.852 -12.578 0.042 1 97.94 49 LEU B CA 1
ATOM 1374 C C . LEU B 1 49 ? -6.691 -11.312 -0.106 1 97.94 49 LEU B C 1
ATOM 1376 O O . LEU B 1 49 ? -6.156 -10.203 -0.084 1 97.94 49 LEU B O 1
ATOM 1380 N N . ASP B 1 50 ? -7.969 -11.453 -0.306 1 97.75 50 ASP B N 1
ATOM 1381 C CA . ASP B 1 50 ? -8.883 -10.328 -0.475 1 97.75 50 ASP B CA 1
ATOM 1382 C C . ASP B 1 50 ? -9.227 -9.688 0.871 1 97.75 50 ASP B C 1
ATOM 1384 O O . ASP B 1 50 ? -10.398 -9.477 1.181 1 97.75 50 ASP B O 1
ATOM 1388 N N . ARG B 1 51 ? -8.148 -9.297 1.611 1 97.44 51 ARG B N 1
ATOM 1389 C CA . ARG B 1 51 ? -8.266 -8.773 2.969 1 97.44 51 ARG B CA 1
ATOM 1390 C C . ARG B 1 51 ? -7.371 -7.559 3.17 1 97.44 51 ARG B C 1
ATOM 1392 O O . ARG B 1 51 ? -6.633 -7.168 2.266 1 97.44 51 ARG B O 1
ATOM 1399 N N . ARG B 1 52 ? -7.523 -7.023 4.328 1 97.69 52 ARG B N 1
ATOM 1400 C CA . ARG B 1 52 ? -6.809 -5.801 4.68 1 97.69 52 ARG B CA 1
ATOM 1401 C C . ARG B 1 52 ? -5.301 -5.988 4.551 1 97.69 52 ARG B C 1
ATOM 1403 O O . ARG B 1 52 ? -4.586 -5.051 4.188 1 97.69 52 ARG B O 1
ATOM 1410 N N . SER B 1 53 ? -4.859 -7.141 4.852 1 97.25 53 SER B N 1
ATOM 1411 C CA . SER B 1 53 ? -3.43 -7.426 4.875 1 97.25 53 SER B CA 1
ATOM 1412 C C . SER B 1 53 ? -2.811 -7.246 3.492 1 97.25 53 SER B C 1
ATOM 1414 O O . SER B 1 53 ? -1.585 -7.203 3.357 1 97.25 53 SER B O 1
ATOM 1416 N N . SER B 1 54 ? -3.598 -7.07 2.414 1 98.5 54 SER B N 1
ATOM 1417 C CA . SER B 1 54 ? -3.084 -6.957 1.053 1 98.5 54 SER B CA 1
ATOM 1418 C C . SER B 1 54 ? -3.043 -5.504 0.596 1 98.5 54 SER B C 1
ATOM 1420 O O . SER B 1 54 ? -2.705 -5.219 -0.555 1 98.5 54 SER B O 1
ATOM 1422 N N . LEU B 1 55 ? -3.287 -4.566 1.513 1 98.75 55 LEU B N 1
ATOM 1423 C CA . LEU B 1 55 ? -3.332 -3.158 1.136 1 98.75 55 LEU B CA 1
ATOM 1424 C C . LEU B 1 55 ? -1.944 -2.654 0.752 1 98.75 55 LEU B C 1
ATOM 1426 O O . LEU B 1 55 ? -1.813 -1.6 0.126 1 98.75 55 LEU B O 1
ATOM 1430 N N . ASP B 1 56 ? -0.943 -3.367 1.029 1 98.81 56 ASP B N 1
ATOM 1431 C CA . ASP B 1 56 ? 0.407 -2.939 0.679 1 98.81 56 ASP B CA 1
ATOM 1432 C C . ASP B 1 56 ? 0.865 -3.58 -0.629 1 98.81 56 ASP B C 1
ATOM 1434 O O . ASP B 1 56 ? 1.985 -3.342 -1.085 1 98.81 56 ASP B O 1
ATOM 1438 N N . SER B 1 57 ? -0.003 -4.355 -1.287 1 98.94 57 SER B N 1
ATOM 1439 C CA . SER B 1 57 ? 0.381 -5.133 -2.461 1 98.94 57 SER B CA 1
ATOM 1440 C C . SER B 1 57 ? 0.827 -4.227 -3.604 1 98.94 57 SER B C 1
ATOM 1442 O O . SER B 1 57 ? 1.808 -4.52 -4.289 1 98.94 57 SER B O 1
ATOM 1444 N N . LEU B 1 58 ? 0.105 -3.127 -3.76 1 98.94 58 LEU B N 1
ATOM 1445 C CA . LEU B 1 58 ? 0.437 -2.217 -4.852 1 98.94 58 LEU B CA 1
ATOM 1446 C C . LEU B 1 58 ? 1.814 -1.598 -4.641 1 98.94 58 LEU B C 1
ATOM 1448 O O . LEU B 1 58 ? 2.625 -1.55 -5.57 1 98.94 58 LEU B O 1
ATOM 1452 N N . GLN B 1 59 ? 2.037 -1.126 -3.451 1 98.94 59 GLN B N 1
ATOM 1453 C CA . GLN B 1 59 ? 3.336 -0.548 -3.127 1 98.94 59 GLN B CA 1
ATOM 1454 C C . GLN B 1 59 ? 4.461 -1.552 -3.365 1 98.94 59 GLN B C 1
ATOM 1456 O O . GLN B 1 59 ? 5.477 -1.22 -3.98 1 98.94 59 GLN B O 1
ATOM 1461 N N . GLN B 1 60 ? 4.262 -2.75 -2.936 1 98.94 60 GLN B N 1
ATOM 1462 C CA . GLN B 1 60 ? 5.285 -3.777 -3.09 1 98.94 60 GLN B CA 1
ATOM 1463 C C . GLN B 1 60 ? 5.523 -4.102 -4.562 1 98.94 60 GLN B C 1
ATOM 1465 O O . GLN B 1 60 ? 6.668 -4.172 -5.012 1 98.94 60 GLN B O 1
ATOM 1470 N N . ALA B 1 61 ? 4.461 -4.246 -5.305 1 98.94 61 ALA B N 1
ATOM 1471 C CA . ALA B 1 61 ? 4.59 -4.555 -6.727 1 98.94 61 ALA B CA 1
ATOM 1472 C C . ALA B 1 61 ? 5.371 -3.465 -7.457 1 98.94 61 ALA B C 1
ATOM 1474 O O . ALA B 1 61 ? 6.266 -3.762 -8.25 1 98.94 61 ALA B O 1
ATOM 1475 N N . LEU B 1 62 ? 5.066 -2.221 -7.172 1 99 62 LEU B N 1
ATOM 1476 C CA . LEU B 1 62 ? 5.715 -1.103 -7.852 1 99 62 LEU B CA 1
ATOM 1477 C C . LEU B 1 62 ? 7.188 -1.014 -7.465 1 99 62 LEU B C 1
ATOM 1479 O O . LEU B 1 62 ? 8.039 -0.732 -8.312 1 99 62 LEU B O 1
ATOM 1483 N N . PHE B 1 63 ? 7.488 -1.251 -6.195 1 98.94 63 PHE B N 1
ATOM 1484 C CA . PHE B 1 63 ? 8.883 -1.241 -5.777 1 98.94 63 PHE B CA 1
ATOM 1485 C C . PHE B 1 63 ? 9.664 -2.357 -6.465 1 98.94 63 PHE B C 1
ATOM 1487 O O . PHE B 1 63 ? 10.773 -2.137 -6.953 1 98.94 63 PHE B O 1
ATOM 1494 N N . PHE B 1 64 ? 9.062 -3.525 -6.543 1 98.94 64 PHE B N 1
ATOM 1495 C CA . PHE B 1 64 ? 9.703 -4.66 -7.191 1 98.94 64 PHE B CA 1
ATOM 1496 C C . PHE B 1 64 ? 9.953 -4.375 -8.664 1 98.94 64 PHE B C 1
ATOM 1498 O O . PHE B 1 64 ? 10.992 -4.762 -9.211 1 98.94 64 PHE B O 1
ATOM 1505 N N . ALA B 1 65 ? 9 -3.783 -9.25 1 98.94 65 ALA B N 1
ATOM 1506 C CA . ALA B 1 65 ? 9.164 -3.418 -10.656 1 98.94 65 ALA B CA 1
ATOM 1507 C C . ALA B 1 65 ? 10.367 -2.504 -10.852 1 98.94 65 ALA B C 1
ATOM 1509 O O . ALA B 1 65 ? 11.164 -2.697 -11.773 1 98.94 65 ALA B O 1
ATOM 1510 N N . ALA B 1 66 ? 10.492 -1.548 -9.992 1 98.81 66 ALA B N 1
ATOM 1511 C CA . ALA B 1 66 ? 11.625 -0.627 -10.07 1 98.81 66 ALA B CA 1
ATOM 1512 C C . ALA B 1 66 ? 12.945 -1.359 -9.844 1 98.81 66 ALA B C 1
ATOM 1514 O O . ALA B 1 66 ? 13.953 -1.034 -10.469 1 98.81 66 ALA B O 1
ATOM 1515 N N . LEU B 1 67 ? 12.875 -2.301 -8.961 1 98.56 67 LEU B N 1
ATOM 1516 C CA . LEU B 1 67 ? 14.07 -3.047 -8.57 1 98.56 67 LEU B CA 1
ATOM 1517 C C . LEU B 1 67 ? 14.508 -3.986 -9.695 1 98.56 67 LEU B C 1
ATOM 1519 O O . LEU B 1 67 ? 15.703 -4.156 -9.938 1 98.56 67 LEU B O 1
ATOM 1523 N N . THR B 1 68 ? 13.578 -4.539 -10.492 1 98.75 68 THR B N 1
ATOM 1524 C CA . THR B 1 68 ? 13.883 -5.66 -11.375 1 98.75 68 THR B CA 1
ATOM 1525 C C . THR B 1 68 ? 13.797 -5.238 -12.836 1 98.75 68 THR B C 1
ATOM 1527 O O . THR B 1 68 ? 14.289 -5.941 -13.719 1 98.75 68 THR B O 1
ATOM 1530 N N . GLY B 1 69 ? 13.07 -4.129 -13.055 1 98.75 69 GLY B N 1
ATOM 1531 C CA . GLY B 1 69 ? 12.82 -3.713 -14.422 1 98.75 69 GLY B CA 1
ATOM 1532 C C . GLY B 1 69 ? 11.641 -4.426 -15.055 1 98.75 69 GLY B C 1
ATOM 1533 O O . GLY B 1 69 ? 11.352 -4.223 -16.234 1 98.75 69 GLY B O 1
ATOM 1534 N N . LYS B 1 70 ? 10.969 -5.301 -14.336 1 98.88 70 LYS B N 1
ATOM 1535 C CA . LYS B 1 70 ? 9.812 -6.039 -14.828 1 98.88 70 LYS B CA 1
ATOM 1536 C C . LYS B 1 70 ? 8.516 -5.281 -14.555 1 98.88 70 LYS B C 1
ATOM 1538 O O . LYS B 1 70 ? 8.492 -4.344 -13.758 1 98.88 70 LYS B O 1
ATOM 1543 N N . ALA B 1 71 ? 7.418 -5.637 -15.234 1 98.94 71 ALA B N 1
ATOM 1544 C CA . ALA B 1 71 ? 6.129 -4.98 -15.047 1 98.94 71 ALA B CA 1
ATOM 1545 C C . ALA B 1 71 ? 5.465 -5.426 -13.75 1 98.94 71 ALA B C 1
ATOM 1547 O O . ALA B 1 71 ? 5.453 -6.617 -13.43 1 98.94 71 ALA B O 1
ATOM 1548 N N . PRO B 1 72 ? 4.926 -4.512 -13.055 1 98.94 72 PRO B N 1
ATOM 1549 C CA . PRO B 1 72 ? 4.254 -4.863 -11.805 1 98.94 72 PRO B CA 1
ATOM 1550 C C . PRO B 1 72 ? 2.842 -5.402 -12.023 1 98.94 72 PRO B C 1
ATOM 1552 O O . PRO B 1 72 ? 2.154 -4.984 -12.953 1 98.94 72 PRO B O 1
ATOM 1555 N N . ALA B 1 73 ? 2.412 -6.258 -11.148 1 99 73 ALA B N 1
ATOM 1556 C CA . ALA B 1 73 ? 1.045 -6.77 -11.125 1 99 73 ALA B CA 1
ATOM 1557 C C . ALA B 1 73 ? 0.624 -7.137 -9.703 1 99 73 ALA B C 1
ATOM 1559 O O . ALA B 1 73 ? 1.463 -7.488 -8.867 1 99 73 ALA B O 1
ATOM 1560 N N . VAL B 1 74 ? -0.628 -7.031 -9.453 1 98.94 74 VAL B N 1
ATOM 1561 C CA . VAL B 1 74 ? -1.239 -7.465 -8.195 1 98.94 74 VAL B CA 1
ATOM 1562 C C . VAL B 1 74 ? -2.273 -8.555 -8.477 1 98.94 74 VAL B C 1
ATOM 1564 O O . VAL B 1 74 ? -3.104 -8.414 -9.375 1 98.94 74 VAL B O 1
ATOM 1567 N N . VAL B 1 75 ? -2.203 -9.586 -7.738 1 98.88 75 VAL B N 1
ATOM 1568 C CA . VAL B 1 75 ? -3.186 -10.664 -7.809 1 98.88 75 VAL B CA 1
ATOM 1569 C C . VAL B 1 75 ? -3.812 -10.883 -6.434 1 98.88 75 VAL B C 1
ATOM 1571 O O . VAL B 1 75 ? -3.102 -11.055 -5.441 1 98.88 75 VAL B O 1
ATOM 1574 N N . LEU B 1 76 ? -5.117 -10.875 -6.395 1 98.62 76 LEU B N 1
ATOM 1575 C CA . LEU B 1 76 ? -5.816 -11.227 -5.164 1 98.62 76 LEU B CA 1
ATOM 1576 C C . LEU B 1 76 ? -6.465 -12.602 -5.285 1 98.62 76 LEU B C 1
ATOM 1578 O O . LEU B 1 76 ? -6.922 -12.984 -6.367 1 98.62 76 LEU B O 1
ATOM 1582 N N . ILE B 1 77 ? -6.441 -13.25 -4.227 1 97.94 77 ILE B N 1
ATOM 1583 C CA . ILE B 1 77 ? -7.172 -14.5 -4.086 1 97.94 77 ILE B CA 1
ATOM 1584 C C . ILE B 1 77 ? -8.5 -14.25 -3.379 1 97.94 77 ILE B C 1
ATOM 1586 O O . ILE B 1 77 ? -8.523 -13.898 -2.197 1 97.94 77 ILE B O 1
ATOM 1590 N N . ASP B 1 78 ? -9.539 -14.414 -4.086 1 97.62 78 ASP B N 1
ATOM 1591 C CA . ASP B 1 78 ? -10.891 -14.219 -3.568 1 97.62 78 ASP B CA 1
ATOM 1592 C C . ASP B 1 78 ? -11.352 -15.422 -2.7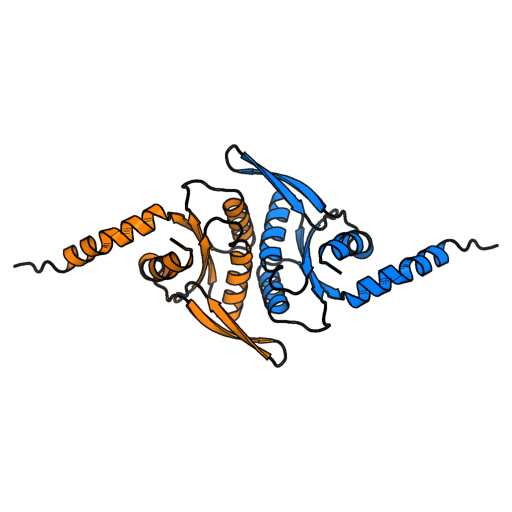58 1 97.62 78 ASP B C 1
ATOM 1594 O O . ASP B 1 78 ? -11.383 -16.547 -3.266 1 97.62 78 ASP B O 1
ATOM 1598 N N . THR B 1 79 ? -11.773 -15.211 -1.512 1 96.31 79 THR B N 1
ATOM 1599 C CA . THR B 1 79 ? -12.047 -16.328 -0.611 1 96.31 79 THR B CA 1
ATOM 1600 C C . THR B 1 79 ? -13.547 -16.469 -0.365 1 96.31 79 THR B C 1
ATOM 1602 O O . THR B 1 79 ? -13.984 -17.422 0.281 1 96.31 79 THR B O 1
ATOM 1605 N N . ASP B 1 80 ? -14.383 -15.531 -0.907 1 95.38 80 ASP B N 1
ATOM 1606 C CA . ASP B 1 80 ? -15.789 -15.609 -0.534 1 95.38 80 ASP B CA 1
ATOM 1607 C C . ASP B 1 80 ? -16.688 -15.383 -1.745 1 95.38 80 ASP B C 1
ATOM 1609 O O . ASP B 1 80 ? -17.922 -15.305 -1.61 1 95.38 80 ASP B O 1
ATOM 1613 N N . GLY B 1 81 ? -16.141 -15.227 -2.9 1 94.88 81 GLY B N 1
ATOM 1614 C CA . GLY B 1 81 ? -16.891 -15.164 -4.141 1 94.88 81 GLY B CA 1
ATOM 1615 C C . GLY B 1 81 ? -17.516 -13.805 -4.395 1 94.88 81 GLY B C 1
ATOM 1616 O O . GLY B 1 81 ? -18.312 -13.641 -5.316 1 94.88 81 GLY B O 1
ATOM 1617 N N . ARG B 1 82 ? -17.156 -12.805 -3.561 1 95.56 82 ARG B N 1
ATOM 1618 C CA . ARG B 1 82 ? -17.688 -11.453 -3.719 1 95.56 82 ARG B CA 1
ATOM 1619 C C . ARG B 1 82 ? -16.578 -10.414 -3.627 1 95.56 82 ARG B C 1
ATOM 1621 O O . ARG B 1 82 ? -15.555 -10.641 -2.961 1 95.56 82 ARG B O 1
ATOM 1628 N N . GLU B 1 83 ? -16.766 -9.312 -4.359 1 96.94 83 GLU B N 1
ATOM 1629 C CA . GLU B 1 83 ? -15.844 -8.195 -4.172 1 96.94 83 GLU B CA 1
ATOM 1630 C C . GLU B 1 83 ? -16.141 -7.449 -2.873 1 96.94 83 GLU B C 1
ATOM 1632 O O . GLU B 1 83 ? -17.219 -6.887 -2.707 1 96.94 83 GLU B O 1
ATOM 1637 N N . GLY B 1 84 ? -15.18 -7.438 -2.008 1 97.62 84 GLY B N 1
ATOM 1638 C CA . GLY B 1 84 ? -15.273 -6.691 -0.765 1 97.62 84 GLY B CA 1
ATOM 1639 C C . GLY B 1 84 ? -14.602 -5.336 -0.83 1 97.62 84 GLY B C 1
ATOM 1640 O O . GLY B 1 84 ? -14.133 -4.922 -1.891 1 97.62 84 GLY B O 1
ATOM 1641 N N . PRO B 1 85 ? -14.664 -4.613 0.225 1 98.19 85 PRO B N 1
ATOM 1642 C CA . PRO B 1 85 ? -14.109 -3.258 0.242 1 98.19 85 PRO B CA 1
ATOM 1643 C C . PRO B 1 85 ? -12.609 -3.227 -0.053 1 98.19 85 PRO B C 1
ATOM 1645 O O . PRO B 1 85 ? -12.141 -2.332 -0.76 1 98.19 85 PRO B O 1
ATOM 1648 N N . TYR B 1 86 ? -11.906 -4.211 0.433 1 98.5 86 TYR B N 1
ATOM 1649 C CA . TYR B 1 86 ? -10.461 -4.188 0.23 1 98.5 86 TYR B CA 1
ATOM 1650 C C . TYR B 1 86 ? -10.109 -4.527 -1.213 1 98.5 86 TYR B C 1
ATOM 1652 O O . TYR B 1 86 ? -9.18 -3.945 -1.785 1 98.5 86 TYR B O 1
ATOM 1660 N N . GLU B 1 87 ? -10.844 -5.461 -1.779 1 98.62 87 GLU B N 1
ATOM 1661 C CA . GLU B 1 87 ? -10.648 -5.738 -3.199 1 98.62 87 GLU B CA 1
ATOM 1662 C C . GLU B 1 87 ? -10.914 -4.496 -4.047 1 98.62 87 GLU B C 1
ATOM 1664 O O . GLU B 1 87 ? -10.148 -4.18 -4.953 1 98.62 87 GLU B O 1
ATOM 1669 N N . LEU B 1 88 ? -12 -3.836 -3.742 1 98.81 88 LEU B N 1
ATOM 1670 C CA . LEU B 1 88 ? -12.344 -2.633 -4.492 1 98.81 88 LEU B CA 1
ATOM 1671 C C . LEU B 1 88 ? -11.25 -1.575 -4.352 1 98.81 88 LEU B C 1
ATOM 1673 O O . LEU B 1 88 ? -10.844 -0.96 -5.34 1 98.81 88 LEU B O 1
ATOM 1677 N N . GLN B 1 89 ? -10.797 -1.35 -3.146 1 98.88 89 GLN B N 1
ATOM 1678 C CA . GLN B 1 89 ? -9.758 -0.353 -2.898 1 98.88 89 GLN B CA 1
ATOM 1679 C C . GLN B 1 89 ? -8.484 -0.686 -3.662 1 98.88 89 GLN B C 1
ATOM 1681 O O . GLN B 1 89 ? -7.906 0.18 -4.324 1 98.88 89 GLN B O 1
ATOM 1686 N N . ILE B 1 90 ? -8.086 -1.919 -3.607 1 98.94 90 ILE B N 1
ATOM 1687 C CA . ILE B 1 90 ? -6.836 -2.348 -4.23 1 98.94 90 ILE B CA 1
ATOM 1688 C C . ILE B 1 90 ? -6.973 -2.291 -5.75 1 98.94 90 ILE B C 1
ATOM 1690 O O . ILE B 1 90 ? -6.078 -1.795 -6.438 1 98.94 90 ILE B O 1
ATOM 1694 N N . ARG B 1 91 ? -8.086 -2.766 -6.305 1 98.88 91 ARG B N 1
ATOM 1695 C CA . ARG B 1 91 ? -8.312 -2.699 -7.746 1 98.88 91 ARG B CA 1
ATOM 1696 C C . ARG B 1 91 ? -8.297 -1.257 -8.234 1 98.88 91 ARG B C 1
ATOM 1698 O O . ARG B 1 91 ? -7.652 -0.944 -9.242 1 98.88 91 ARG B O 1
ATOM 1705 N N . THR B 1 92 ? -9 -0.409 -7.559 1 98.88 92 THR B N 1
ATOM 1706 C CA . THR B 1 92 ? -9.102 0.993 -7.949 1 98.88 92 THR B CA 1
ATOM 1707 C C . THR B 1 92 ? -7.727 1.655 -7.953 1 98.88 92 THR B C 1
ATOM 1709 O O . THR B 1 92 ? -7.379 2.365 -8.898 1 98.88 92 THR B O 1
ATOM 1712 N N . ALA B 1 93 ? -6.957 1.409 -6.941 1 98.94 93 ALA B N 1
ATOM 1713 C CA . ALA B 1 93 ? -5.613 1.978 -6.848 1 98.94 93 ALA B CA 1
ATOM 1714 C C . ALA B 1 93 ? -4.703 1.416 -7.934 1 98.94 93 ALA B C 1
ATOM 1716 O O . ALA B 1 93 ? -3.926 2.154 -8.539 1 98.94 93 ALA B O 1
ATOM 1717 N N . ALA B 1 94 ? -4.789 0.131 -8.148 1 98.94 94 ALA B N 1
ATOM 1718 C CA . ALA B 1 94 ? -3.973 -0.491 -9.188 1 98.94 94 ALA B CA 1
ATOM 1719 C C . ALA B 1 94 ? -4.285 0.101 -10.562 1 98.94 94 ALA B C 1
ATOM 1721 O O . ALA B 1 94 ? -3.373 0.42 -11.328 1 98.94 94 ALA B O 1
ATOM 1722 N N . GLU B 1 95 ? -5.566 0.231 -10.828 1 98.75 95 GLU B N 1
ATOM 1723 C CA . GLU B 1 95 ? -5.992 0.82 -12.094 1 98.75 95 GLU B CA 1
ATOM 1724 C C . GLU B 1 95 ? -5.473 2.248 -12.242 1 98.75 95 GLU B C 1
ATOM 1726 O O . GLU B 1 95 ? -4.957 2.623 -13.297 1 98.75 95 GLU B O 1
ATOM 1731 N N . ALA B 1 96 ? -5.559 2.992 -11.219 1 98.88 96 ALA B N 1
ATOM 1732 C CA . ALA B 1 96 ? -5.102 4.379 -11.234 1 98.88 96 ALA B CA 1
ATOM 1733 C C . ALA B 1 96 ? -3.6 4.461 -11.484 1 98.88 96 ALA B C 1
ATOM 1735 O O . ALA B 1 96 ? -3.121 5.402 -12.125 1 98.88 96 ALA B O 1
ATOM 1736 N N . ALA B 1 97 ? -2.875 3.471 -11.039 1 98.88 97 ALA B N 1
ATOM 1737 C CA . ALA B 1 97 ? -1.419 3.477 -11.148 1 98.88 97 ALA B CA 1
ATOM 1738 C C . ALA B 1 97 ? -0.966 2.781 -12.43 1 98.88 97 ALA B C 1
ATOM 1740 O O . ALA B 1 97 ? 0.233 2.699 -12.711 1 98.88 97 ALA B O 1
ATOM 1741 N N . GLY B 1 98 ? -1.902 2.178 -13.086 1 98.69 98 GLY B N 1
ATOM 1742 C CA . GLY B 1 98 ? -1.554 1.459 -14.305 1 98.69 98 GLY B CA 1
ATOM 1743 C C . GLY B 1 98 ? -0.932 0.101 -14.039 1 98.69 98 GLY B C 1
ATOM 1744 O O . GLY B 1 98 ? -0.092 -0.366 -14.812 1 98.69 98 GLY B O 1
ATOM 1745 N N . VAL B 1 99 ? -1.259 -0.473 -12.984 1 98.94 99 VAL B N 1
ATOM 1746 C CA . VAL B 1 99 ? -0.727 -1.776 -12.602 1 98.94 99 VAL B CA 1
ATOM 1747 C C . VAL B 1 99 ? -1.766 -2.861 -12.883 1 98.94 99 VAL B C 1
ATOM 1749 O O . VAL B 1 99 ? -2.941 -2.705 -12.539 1 98.94 99 VAL B O 1
ATOM 1752 N N . SER B 1 100 ? -1.304 -3.9 -13.531 1 98.88 100 SER B N 1
ATOM 1753 C CA . SER B 1 100 ? -2.207 -5.012 -13.812 1 98.88 100 SER B CA 1
ATOM 1754 C C . SER B 1 100 ? -2.771 -5.605 -12.523 1 98.88 100 SER B C 1
ATOM 1756 O O . SER B 1 100 ? -2.057 -5.742 -11.531 1 98.88 100 SER B O 1
ATOM 1758 N N . TYR B 1 101 ? -4.059 -5.918 -12.586 1 98.88 101 TYR B N 1
ATOM 1759 C CA . TYR B 1 101 ? -4.801 -6.465 -11.453 1 98.88 101 TYR B CA 1
ATOM 1760 C C . TYR B 1 101 ? -5.668 -7.641 -11.883 1 98.88 101 TYR B C 1
ATOM 1762 O O . TYR B 1 101 ? -6.352 -7.574 -12.906 1 98.88 101 TYR B O 1
ATOM 1770 N N . SER B 1 102 ? -5.566 -8.703 -11.125 1 98.69 102 SER B N 1
ATOM 1771 C CA . SER B 1 102 ? -6.438 -9.836 -11.398 1 98.69 102 SER B CA 1
ATOM 1772 C C . SER B 1 102 ? -6.832 -10.555 -10.109 1 98.69 102 SER B C 1
ATOM 1774 O O . SER B 1 102 ? -6.219 -10.344 -9.062 1 98.69 102 SER B O 1
ATOM 1776 N N . VAL B 1 103 ? -7.887 -11.344 -10.219 1 98.38 103 VAL B N 1
ATOM 1777 C CA . VAL B 1 103 ? -8.406 -12.086 -9.078 1 98.38 103 VAL B CA 1
ATOM 1778 C C . VAL B 1 103 ? -8.547 -13.562 -9.438 1 98.38 103 VAL B C 1
ATOM 1780 O O . VAL B 1 103 ? -9 -13.906 -10.531 1 98.38 103 VAL B O 1
ATOM 1783 N N . PHE B 1 104 ? -8.102 -14.398 -8.531 1 97.38 104 PHE B N 1
ATOM 1784 C CA . PHE B 1 104 ? -8.32 -15.836 -8.625 1 97.38 104 PHE B CA 1
ATOM 1785 C C . PHE B 1 104 ? -9.203 -16.312 -7.477 1 97.38 104 PHE B C 1
ATOM 1787 O O . PHE B 1 104 ? -9.062 -15.859 -6.34 1 97.38 104 PHE B O 1
ATOM 1794 N N . SER B 1 105 ? -10.102 -17.25 -7.781 1 95.94 105 SER B N 1
ATOM 1795 C CA . SER B 1 105 ? -10.938 -17.844 -6.746 1 95.94 105 SER B CA 1
ATOM 1796 C C . SER B 1 105 ? -10.172 -18.891 -5.941 1 95.94 105 SER B C 1
ATOM 1798 O O . SER B 1 105 ? -9.57 -19.797 -6.512 1 95.94 105 SER B O 1
ATOM 1800 N N . ALA B 1 106 ? -10.234 -18.719 -4.582 1 94.25 106 ALA B N 1
ATOM 1801 C CA . ALA B 1 106 ? -9.602 -19.703 -3.715 1 94.25 106 ALA B CA 1
ATOM 1802 C C . ALA B 1 106 ? -10.18 -21.094 -3.949 1 94.25 106 ALA B C 1
ATOM 1804 O O . ALA B 1 106 ? -9.445 -22.078 -4 1 94.25 106 ALA B O 1
ATOM 1805 N N . ASP B 1 107 ? -11.477 -21.109 -4.125 1 91.31 107 ASP B N 1
ATOM 1806 C CA . ASP B 1 107 ? -12.156 -22.375 -4.352 1 91.31 107 ASP B CA 1
ATOM 1807 C C . ASP B 1 107 ? -11.68 -23.031 -5.645 1 91.31 107 ASP B C 1
ATOM 1809 O O . ASP B 1 107 ? -11.438 -24.25 -5.684 1 91.31 107 ASP B O 1
ATOM 1813 N N . TYR B 1 108 ? -11.594 -22.297 -6.66 1 90.12 108 TYR B N 1
ATOM 1814 C CA . TYR B 1 108 ? -11.133 -22.797 -7.945 1 90.12 108 TYR B CA 1
ATOM 1815 C C . TYR B 1 108 ? -9.711 -23.359 -7.836 1 90.12 108 TYR B C 1
ATOM 1817 O O . TYR B 1 108 ? -9.422 -24.438 -8.328 1 90.12 108 TYR B O 1
ATOM 1825 N N . LEU B 1 109 ? -8.828 -22.625 -7.137 1 89.88 109 LEU B N 1
ATOM 1826 C CA . LEU B 1 109 ? -7.438 -23.047 -6.984 1 89.88 109 LEU B CA 1
ATOM 1827 C C . LEU B 1 109 ? -7.34 -24.328 -6.18 1 89.88 109 LEU B C 1
ATOM 1829 O O . LEU B 1 109 ? -6.551 -25.219 -6.516 1 89.88 109 LEU B O 1
ATOM 1833 N N . LEU B 1 110 ? -8.125 -24.406 -5.18 1 87.25 110 LEU B N 1
ATOM 1834 C CA . LEU B 1 110 ? -8.133 -25.594 -4.336 1 87.25 110 LEU B CA 1
ATOM 1835 C C . LEU B 1 110 ? -8.648 -26.812 -5.113 1 87.25 110 LEU B C 1
ATOM 1837 O O . LEU B 1 110 ? -8.086 -27.891 -5.016 1 87.25 110 LEU B O 1
ATOM 1841 N N . ARG B 1 111 ? -9.719 -26.656 -5.863 1 86.31 111 ARG B N 1
ATOM 1842 C CA . ARG B 1 111 ? -10.266 -27.734 -6.664 1 86.31 111 ARG B CA 1
ATOM 1843 C C . ARG B 1 111 ? -9.273 -28.203 -7.723 1 86.31 111 ARG B C 1
ATOM 1845 O O . ARG B 1 111 ? -9.125 -29.406 -7.961 1 86.31 111 ARG B O 1
ATOM 1852 N N . TRP B 1 112 ? -8.656 -27.219 -8.328 1 84.31 112 TRP B N 1
ATOM 1853 C CA . TRP B 1 112 ? -7.656 -27.547 -9.344 1 84.31 112 TRP B CA 1
ATOM 1854 C C . TRP B 1 112 ? -6.531 -28.391 -8.75 1 84.31 112 TRP B C 1
ATOM 1856 O O . TRP B 1 112 ? -6.094 -29.359 -9.352 1 84.31 112 TRP B O 1
ATOM 1866 N N . GLN B 1 113 ? -6.039 -28.016 -7.523 1 80.06 113 GLN B N 1
ATOM 1867 C CA . GLN B 1 113 ? -4.969 -28.734 -6.848 1 80.06 113 GLN B CA 1
ATOM 1868 C C . GLN B 1 113 ? -5.395 -30.156 -6.512 1 80.06 113 GLN B C 1
ATOM 1870 O O . GLN B 1 113 ? -4.609 -31.094 -6.66 1 80.06 113 GLN B O 1
ATOM 1875 N N . MET B 1 114 ? -6.602 -30.25 -6.105 1 82.25 114 MET B N 1
ATOM 1876 C CA . MET B 1 114 ? -7.113 -31.547 -5.684 1 82.25 114 MET B CA 1
ATOM 1877 C C . MET B 1 114 ? -7.254 -32.5 -6.871 1 82.25 114 MET B C 1
ATOM 1879 O O . MET B 1 114 ? -7.16 -33.719 -6.719 1 82.25 114 MET B O 1
ATOM 1883 N N . THR B 1 115 ? -7.469 -31.938 -8.023 1 78.56 115 THR B N 1
ATOM 1884 C CA . THR B 1 115 ? -7.73 -32.781 -9.18 1 78.56 115 THR B CA 1
ATOM 1885 C C . THR B 1 115 ? -6.5 -32.875 -10.078 1 78.56 115 THR B C 1
ATOM 1887 O O . THR B 1 115 ? -6.566 -33.406 -11.18 1 78.56 115 THR B O 1
ATOM 1890 N N . SER B 1 116 ? -5.414 -32.281 -9.578 1 70.31 116 SER B N 1
ATOM 1891 C CA . SER B 1 116 ? -4.195 -32.219 -10.383 1 70.31 116 SER B CA 1
ATOM 1892 C C . SER B 1 116 ? -3.709 -33.594 -10.75 1 70.31 116 SER B C 1
ATOM 1894 O O . SER B 1 116 ? -3.17 -33.812 -11.844 1 70.31 116 SER B O 1
ATOM 1896 N N . TRP B 1 117 ? -3.818 -34.5 -9.758 1 66.19 117 TRP B N 1
ATOM 1897 C CA . TRP B 1 117 ? -3.404 -35.875 -10.008 1 66.19 117 TRP B CA 1
ATOM 1898 C C . TRP B 1 117 ? -4.195 -36.5 -11.164 1 66.19 117 TRP B C 1
ATOM 1900 O O . TRP B 1 117 ? -3.674 -37.344 -11.906 1 66.19 117 TRP B O 1
ATOM 1910 N N . LEU B 1 118 ? -5.418 -36 -11.344 1 64.25 118 LEU B N 1
ATOM 1911 C CA . LEU B 1 118 ? -6.266 -36.531 -12.414 1 64.25 118 LEU B CA 1
ATOM 1912 C C . LEU B 1 118 ? -5.809 -35.969 -13.766 1 64.25 118 LEU B C 1
ATOM 1914 O O . LEU B 1 118 ? -5.898 -36.688 -14.781 1 64.25 118 LEU B O 1
ATOM 1918 N N . ARG B 1 119 ? -5.219 -34.844 -13.75 1 64.19 119 ARG B N 1
ATOM 1919 C CA . ARG B 1 119 ? -4.754 -34.219 -14.977 1 64.19 119 ARG B CA 1
ATOM 1920 C C . ARG B 1 119 ? -3.387 -34.75 -15.391 1 64.19 119 ARG B C 1
ATOM 1922 O O . ARG B 1 119 ? -3.088 -34.844 -16.578 1 64.19 119 ARG B O 1
ATOM 1929 N N . GLU B 1 120 ? -2.541 -34.969 -14.477 1 58.88 120 GLU B N 1
ATOM 1930 C CA . GLU B 1 120 ? -1.261 -35.625 -14.773 1 58.88 120 GLU B CA 1
ATOM 1931 C C . GLU B 1 120 ? -1.461 -37.031 -15.312 1 58.88 120 GLU B C 1
ATOM 1933 O O . GLU B 1 120 ? -0.733 -37.469 -16.203 1 58.88 120 GLU B O 1
ATOM 1938 N N . ARG B 1 121 ? -2.457 -37.812 -14.828 1 55.22 121 ARG B N 1
ATOM 1939 C CA . ARG B 1 121 ? -2.742 -39.156 -15.281 1 55.22 121 ARG B CA 1
ATOM 1940 C C . ARG B 1 121 ? -3.256 -39.156 -16.719 1 55.22 121 ARG B C 1
ATOM 1942 O O . ARG B 1 121 ? -2.957 -40.062 -17.484 1 55.22 121 ARG B O 1
ATOM 1949 N N . ARG B 1 122 ? -3.949 -38.188 -17.047 1 55 122 ARG B N 1
ATOM 1950 C CA . ARG B 1 122 ? -4.5 -38.156 -18.406 1 55 122 ARG B CA 1
ATOM 1951 C C . ARG B 1 122 ? -3.398 -37.969 -19.438 1 55 122 ARG B C 1
ATOM 1953 O O . ARG B 1 122 ? -3.518 -38.438 -20.578 1 55 122 ARG B O 1
ATOM 1960 N N . VAL B 1 123 ? -2.238 -37.469 -19.078 1 57.22 123 VAL B N 1
ATOM 1961 C CA . VAL B 1 123 ? -1.146 -37.25 -20.016 1 57.22 123 VAL B CA 1
ATOM 1962 C C . VAL B 1 123 ? -0.324 -38.531 -20.172 1 57.22 123 VAL B C 1
ATOM 1964 O O . VAL B 1 123 ? 0.32 -38.719 -21.203 1 57.22 123 VAL B O 1
ATOM 1967 N N . THR B 1 124 ? -0.284 -39.375 -19.125 1 51.94 124 THR B N 1
ATOM 1968 C CA . THR B 1 124 ? 0.614 -40.5 -19.188 1 51.94 124 THR B CA 1
ATOM 1969 C C . THR B 1 124 ? -0.067 -41.688 -19.875 1 51.94 124 THR B C 1
ATOM 1971 O O . THR B 1 124 ? 0.508 -42.781 -19.969 1 51.94 124 THR B O 1
ATOM 1974 N N . LEU B 1 125 ? -1.366 -41.625 -20.188 1 46.19 125 LEU B N 1
ATOM 1975 C CA . LEU B 1 125 ? -1.838 -42.875 -20.797 1 46.19 125 LEU B CA 1
ATOM 1976 C C . LEU B 1 125 ? -1.279 -43 -22.203 1 46.19 125 LEU B C 1
ATOM 1978 O O . LEU B 1 125 ? -1.517 -42.156 -23.062 1 46.19 125 LEU B O 1
ATOM 1982 N N . PRO B 1 126 ? -0.051 -43.688 -22.359 1 45.25 126 PRO B N 1
ATOM 1983 C CA . PRO B 1 126 ? 0.463 -44.125 -23.656 1 45.25 126 PRO B CA 1
ATOM 1984 C C . PRO B 1 126 ? -0.587 -44.844 -24.484 1 45.25 126 PRO B C 1
ATOM 1986 O O . PRO B 1 126 ? -1.521 -45.438 -23.922 1 45.25 126 PRO B O 1
ATOM 1989 N N . GLY B 1 127 ? -0.962 -44.469 -25.766 1 41.5 127 GLY B N 1
ATOM 1990 C CA . GLY B 1 127 ? -1.561 -45.344 -26.75 1 41.5 127 GLY B CA 1
ATOM 1991 C C . GLY B 1 127 ? -0.965 -46.75 -26.734 1 41.5 127 GLY B C 1
ATOM 1992 O O . GLY B 1 127 ? 0.241 -46.906 -26.922 1 41.5 127 GLY B O 1
ATOM 1993 N N . SER B 1 128 ? -1.407 -47.688 -25.922 1 30.81 128 SER B N 1
ATOM 1994 C CA . SER B 1 128 ? -1.189 -49.062 -26.391 1 30.81 128 SER B CA 1
ATOM 1995 C C . SER B 1 128 ? -1.796 -49.25 -27.781 1 30.81 128 SER B C 1
ATOM 1997 O O . SER B 1 128 ? -2.795 -48.625 -28.125 1 30.81 128 SER B O 1
#

Secondary structure (DSSP, 8-state):
--HHHHHHHIIIIIS--EEEEEEEEEETTEEEEEEEEEE-SSEEEEEEESSGGGTTHHHHHHHHHHHHSSEEEEEEEESSSS--HHHHHHHHHHHHHT-EEEEEEHHHHHHHHHTHHHHHHHHH----/--HHHHHHHIIIIIS--EEEEEEEEEETTEEEEEEEEEE-SSEEEEEEESSGGGTTHHHHHHHHHHHHSSEEEEEEEESSSS--HHHHHHHHHHHHHT-EEEEEEHHHHHHHHHTHHHHHHHHH----

pLDDT: mean 91.86, std 13.92, range [30.81, 99.0]

Radius of gyration: 22.25 Å; Cα contacts (8 Å, |Δi|>4): 468; chains: 2; bounding box: 50×100×48 Å

Nearest PDB structures (foldseek):
  3p52-assembly1_B  TM=5.138E-01  e=6.340E-02  Campylobacter jejuni
  3p52-assembly1_A  TM=5.159E-01  e=1.068E-01  Campylobacter jejuni
  4djt-assembly1_A  TM=4.154E-01  e=8.229E-02  Encephalitozoon cuniculi GB-M1
  1m10-assembly1_A  TM=3.830E-01  e=5.107E-01  Homo sapiens
  2jpd-assembly1_A  TM=4.753E-01  e=2.969E+00  Homo sapiens